Protein AF-A0A950AAD5-F1 (afdb_monomer_lite)

Foldseek 3Di:
DDDDDDDPDPPPPPPPDDQDPPQDDDDQDDDPDDDDHQDPVSVVCCVVPPPVDDDPDPCVVVSHDHQDDDDDQDDDDDDDDPPDPPDDDDDDDDDDDDDDDDDDDPDPVVVPPPDPDDDQDAWDWADDDVQKIKTWEQDDPDDPDQLFPRIWIWMWGDAPNAIETELDDDGPDPPHPVVVVCVVPPHAEYEYFAQVSCHCVQVNCVVRVHAAAYDPDHDSVDDDPGDHHYDDAQDQDPRRKGWHDQLQVSRGTWIQDQVQLEIEGEQCWEQSPPQIAGADHPDDLVSRLVRLVVCVVRSHQWYAYTTHDGIDGPVSSVVNSVDDHDYSPD

Secondary structure (DSSP, 8-state):
--------------SS----TT---------SSSSPPPPHHHHHHHHHT-TT---S-GGGGGG-------PPP--SS-------------------PPPP-------TTTTTTT------PPPPEEEEETTEEEEEEE-TTSPTTSS--SEEEEEEEEETTEEEEES----S-TT-HHHHHHHHS---EEE--SGGG-TTHHHHHHHHT-EEEE-S--BTTB--SSPEEEP-TTPBPGGG-EE---SSTTS---EEETTTTEEE-SSSEEBTTSS-EEBP-SS-HHHHHHHHHHGGGS---EEE-SBBS-EEEHHHHHHHTTSPPB-TT-

Radius of gyration: 24.96 Å; chains: 1; bounding box: 60×65×70 Å

Structure (mmCIF, N/CA/C/O backbone):
data_AF-A0A950AAD5-F1
#
_entry.id   AF-A0A950AAD5-F1
#
loop_
_atom_site.group_PDB
_atom_site.id
_atom_site.type_symbol
_atom_site.label_atom_id
_atom_site.label_alt_id
_atom_site.label_comp_id
_atom_site.label_asym_id
_atom_site.label_entity_id
_atom_site.label_seq_id
_atom_site.pdbx_PDB_ins_code
_atom_site.Cartn_x
_atom_site.Cartn_y
_atom_site.Cartn_z
_atom_site.occupancy
_atom_site.B_iso_or_equiv
_atom_site.auth_seq_id
_atom_site.auth_comp_id
_atom_site.auth_asym_id
_atom_site.auth_atom_id
_atom_site.pdbx_PDB_model_num
ATOM 1 N N . MET A 1 1 ? 8.131 27.748 -53.036 1.00 32.31 1 MET A N 1
ATOM 2 C CA . MET A 1 1 ? 7.075 26.954 -52.373 1.00 32.31 1 MET A CA 1
ATOM 3 C C . MET A 1 1 ? 7.396 26.922 -50.889 1.00 32.31 1 MET A C 1
ATOM 5 O O . MET A 1 1 ? 8.317 26.228 -50.496 1.00 32.31 1 MET A O 1
ATOM 9 N N . GLN A 1 2 ? 6.728 27.762 -50.100 1.00 24.61 2 GLN A N 1
ATOM 10 C CA . GLN A 1 2 ? 6.855 27.820 -48.642 1.00 24.61 2 GLN A CA 1
ATOM 11 C C . GLN A 1 2 ? 5.484 27.468 -48.062 1.00 24.61 2 GLN A C 1
ATOM 13 O O . GLN A 1 2 ? 4.506 28.159 -48.348 1.00 24.61 2 GLN A O 1
ATOM 18 N N . SER A 1 3 ? 5.399 26.383 -47.295 1.00 24.16 3 SER A N 1
ATOM 19 C CA . SER A 1 3 ? 4.205 26.038 -46.526 1.00 24.16 3 SER A CA 1
ATOM 20 C C . SER A 1 3 ? 4.282 26.684 -45.146 1.00 24.16 3 SER A C 1
ATOM 22 O O . SER A 1 3 ? 5.234 26.474 -44.397 1.00 24.16 3 SER A O 1
ATOM 24 N N . LYS A 1 4 ? 3.259 27.482 -44.838 1.00 30.61 4 LYS A N 1
ATOM 25 C CA . LYS A 1 4 ? 2.989 28.096 -43.538 1.00 30.61 4 LYS A CA 1
ATOM 26 C C . LYS A 1 4 ? 2.721 27.031 -42.470 1.00 30.61 4 LYS A C 1
ATOM 28 O O . LYS A 1 4 ? 1.866 26.177 -42.673 1.00 30.61 4 LYS A O 1
ATOM 33 N N . ALA A 1 5 ? 3.331 27.204 -41.302 1.00 23.31 5 ALA A N 1
ATOM 34 C CA . ALA A 1 5 ? 2.735 26.851 -40.019 1.00 23.31 5 ALA A CA 1
ATOM 35 C C . ALA A 1 5 ? 3.021 28.006 -39.048 1.00 23.31 5 ALA A C 1
ATOM 37 O O . ALA A 1 5 ? 4.154 28.239 -38.638 1.00 23.31 5 ALA A O 1
ATOM 38 N N . THR A 1 6 ? 1.991 28.796 -38.766 1.00 24.62 6 THR A N 1
ATOM 39 C CA . THR A 1 6 ? 1.979 29.853 -37.752 1.00 24.62 6 THR A CA 1
ATOM 40 C C . THR A 1 6 ? 1.974 29.214 -36.365 1.00 24.62 6 THR A C 1
ATOM 42 O O . THR A 1 6 ? 0.950 28.690 -35.934 1.00 24.62 6 THR A O 1
ATOM 45 N N . LEU A 1 7 ? 3.110 29.267 -35.669 1.00 28.78 7 LEU A N 1
ATOM 46 C CA . LEU A 1 7 ? 3.171 29.127 -34.214 1.00 28.78 7 LEU A CA 1
ATOM 47 C C . LEU A 1 7 ? 2.595 30.411 -33.610 1.00 28.78 7 LEU A C 1
ATOM 49 O O . LEU A 1 7 ? 3.152 31.490 -33.802 1.00 28.78 7 LEU A O 1
ATOM 53 N N . GLY A 1 8 ? 1.445 30.299 -32.943 1.00 25.14 8 GLY A N 1
ATOM 54 C CA . GLY A 1 8 ? 0.843 31.404 -32.205 1.00 25.14 8 GLY A CA 1
ATOM 55 C C . GLY A 1 8 ? 1.820 31.960 -31.168 1.00 25.14 8 GLY A C 1
ATOM 56 O O . GLY A 1 8 ? 2.469 31.211 -30.442 1.00 25.14 8 GLY A O 1
ATOM 57 N N . GLU A 1 9 ? 1.935 33.283 -31.141 1.00 30.09 9 GLU A N 1
ATOM 58 C CA . GLU A 1 9 ? 2.808 34.063 -30.271 1.00 30.09 9 GLU A CA 1
ATOM 59 C C . GLU A 1 9 ? 2.553 33.762 -28.781 1.00 30.09 9 GLU A C 1
ATOM 61 O O . GLU A 1 9 ? 1.616 34.281 -28.175 1.00 30.09 9 GLU A O 1
ATOM 66 N N . CYS A 1 10 ? 3.428 32.984 -28.139 1.00 27.70 10 CYS A N 1
ATOM 67 C CA . CYS A 1 10 ? 3.571 33.027 -26.682 1.00 27.70 10 CYS A CA 1
ATOM 68 C C . CYS A 1 10 ? 4.432 34.241 -26.309 1.00 27.70 10 CYS A C 1
ATOM 70 O O . CYS A 1 10 ? 5.624 34.125 -26.028 1.00 27.70 10 CYS A O 1
ATOM 72 N N . ALA A 1 11 ? 3.829 35.429 -26.324 1.00 29.95 11 ALA A N 1
ATOM 73 C CA . ALA A 1 11 ? 4.443 36.621 -25.758 1.00 29.95 11 ALA A CA 1
ATOM 74 C C . ALA A 1 11 ? 4.444 36.511 -24.222 1.00 29.95 11 ALA A C 1
ATOM 76 O O . ALA A 1 11 ? 3.445 36.798 -23.562 1.00 29.95 11 ALA A O 1
ATOM 77 N N . TYR A 1 12 ? 5.574 36.099 -23.644 1.00 32.09 12 TYR A N 1
ATOM 78 C CA . TYR A 1 12 ? 5.833 36.212 -22.209 1.00 32.09 12 TYR A CA 1
ATOM 79 C C . TYR A 1 12 ? 5.820 37.694 -21.812 1.00 32.09 12 TYR A C 1
ATOM 81 O O . TYR A 1 12 ? 6.785 38.425 -22.033 1.00 32.09 12 TYR A O 1
ATOM 89 N N . ARG A 1 13 ? 4.721 38.170 -21.220 1.00 30.25 13 ARG A N 1
ATOM 90 C CA . ARG A 1 13 ? 4.712 39.460 -20.523 1.00 30.25 13 ARG A CA 1
ATOM 91 C C . ARG A 1 13 ? 5.172 39.242 -19.088 1.00 30.25 13 ARG A C 1
ATOM 93 O O . ARG A 1 13 ? 4.360 39.012 -18.199 1.00 30.25 13 ARG A O 1
ATOM 100 N N . ALA A 1 14 ? 6.479 39.363 -18.868 1.00 34.69 14 ALA A N 1
ATOM 101 C CA . ALA A 1 14 ? 7.018 39.662 -17.549 1.00 34.69 14 ALA A CA 1
ATOM 102 C C . ALA A 1 14 ? 6.541 41.071 -17.162 1.00 34.69 14 ALA A C 1
ATOM 104 O O . ALA A 1 14 ? 7.094 42.080 -17.605 1.00 34.69 14 ALA A O 1
ATOM 105 N N . ALA A 1 15 ? 5.453 41.162 -16.403 1.00 31.30 15 ALA A N 1
ATOM 106 C CA . ALA A 1 15 ? 5.008 42.437 -15.866 1.00 31.30 15 ALA A CA 1
ATOM 107 C C . ALA A 1 15 ? 6.006 42.886 -14.785 1.00 31.30 15 ALA A C 1
ATOM 109 O O . ALA A 1 15 ? 5.947 42.429 -13.651 1.00 31.30 15 ALA A O 1
ATOM 110 N N . GLY A 1 16 ? 6.946 43.759 -15.162 1.00 31.58 16 GLY A N 1
ATOM 111 C CA . GLY A 1 16 ? 7.768 44.541 -14.228 1.00 31.58 16 GLY A CA 1
ATOM 112 C C . GLY A 1 16 ? 9.280 44.299 -14.248 1.00 31.58 16 GLY A C 1
ATOM 113 O O . GLY A 1 16 ? 10.012 45.145 -13.744 1.00 31.58 16 GLY A O 1
ATOM 114 N N . LEU A 1 17 ? 9.784 43.231 -14.871 1.00 33.59 17 LEU A N 1
ATOM 115 C CA . LEU A 1 17 ? 11.230 42.972 -14.958 1.00 33.59 17 LEU A CA 1
ATOM 116 C C . LEU A 1 17 ? 11.776 43.380 -16.333 1.00 33.59 17 LEU A C 1
ATOM 118 O O . LEU A 1 17 ? 11.372 42.849 -17.368 1.00 33.59 17 LEU A O 1
ATOM 122 N N . ARG A 1 18 ? 12.699 44.350 -16.356 1.00 34.94 18 ARG A N 1
ATOM 123 C CA . ARG A 1 18 ? 13.411 44.760 -17.576 1.00 34.94 18 ARG A CA 1
ATOM 124 C C . ARG A 1 18 ? 14.560 43.790 -17.846 1.00 34.94 18 ARG A C 1
ATOM 126 O O . ARG A 1 18 ? 15.633 43.931 -17.272 1.00 34.94 18 ARG A O 1
ATOM 133 N N . VAL A 1 19 ? 14.340 42.839 -18.749 1.00 40.94 19 VAL A N 1
ATOM 134 C CA . VAL A 1 19 ? 15.405 41.982 -19.289 1.00 40.94 19 VAL A CA 1
ATOM 135 C C . VAL A 1 19 ? 16.174 42.760 -20.363 1.00 40.94 19 VAL A C 1
ATOM 137 O O . VAL A 1 19 ? 15.574 43.431 -21.207 1.00 40.94 19 VAL A O 1
ATOM 140 N N . SER A 1 20 ? 17.508 42.720 -20.313 1.00 38.62 20 SER A N 1
ATOM 141 C CA . SER A 1 20 ? 18.369 43.373 -21.309 1.00 38.62 20 SER A CA 1
ATOM 142 C C . SER A 1 20 ? 18.114 42.814 -22.712 1.00 38.62 20 SER A C 1
ATOM 144 O O . SER A 1 20 ? 17.939 41.610 -22.881 1.00 38.62 20 SER A O 1
ATOM 146 N N . LYS A 1 21 ? 18.161 43.672 -23.741 1.00 38.22 21 LYS A N 1
ATOM 147 C CA . LYS A 1 21 ? 17.989 43.262 -25.150 1.00 38.22 21 LYS A CA 1
ATOM 148 C C . LYS A 1 21 ? 19.070 42.290 -25.642 1.00 38.22 21 LYS A C 1
ATOM 150 O O . LYS A 1 21 ? 18.849 41.612 -26.636 1.00 38.22 21 LYS A O 1
ATOM 155 N N . ASN A 1 22 ? 20.205 42.232 -24.944 1.00 37.34 22 ASN A N 1
ATOM 156 C CA . ASN A 1 22 ? 21.330 41.353 -25.265 1.00 37.34 22 ASN A CA 1
ATOM 157 C C . ASN A 1 22 ? 21.393 40.120 -24.346 1.00 37.34 22 ASN A C 1
ATOM 159 O O . ASN A 1 22 ? 22.393 39.409 -24.356 1.00 37.34 22 ASN A O 1
ATOM 163 N N . ALA A 1 23 ? 20.377 39.891 -23.507 1.00 38.38 23 ALA A N 1
ATOM 164 C CA . ALA A 1 23 ? 20.354 38.738 -22.619 1.00 38.38 23 ALA A CA 1
ATOM 165 C C . ALA A 1 23 ? 20.201 37.442 -23.428 1.00 38.38 23 ALA A C 1
ATOM 167 O O . ALA A 1 23 ? 19.290 37.311 -24.247 1.00 38.38 23 ALA A O 1
ATOM 168 N N . ALA A 1 24 ? 21.070 36.469 -23.162 1.00 35.78 24 ALA A N 1
ATOM 169 C CA . ALA A 1 24 ? 20.877 35.106 -23.625 1.00 35.78 24 ALA A CA 1
ATOM 170 C C . ALA A 1 24 ? 19.919 34.397 -22.657 1.00 35.78 24 ALA A C 1
ATOM 172 O O . ALA A 1 24 ? 20.286 34.081 -21.529 1.00 35.78 24 ALA A O 1
ATOM 173 N N . VAL A 1 25 ? 18.678 34.168 -23.085 1.00 38.25 25 VAL A N 1
ATOM 174 C CA . VAL A 1 25 ? 17.692 33.405 -22.310 1.00 38.25 25 VAL A CA 1
ATOM 175 C C . VAL A 1 25 ? 17.828 31.934 -22.689 1.00 38.25 25 VAL A C 1
ATOM 177 O O . VAL A 1 25 ? 17.529 31.560 -23.823 1.00 38.25 25 VAL A O 1
ATOM 180 N N . LYS A 1 26 ? 18.283 31.097 -21.754 1.00 34.34 26 LYS A N 1
ATOM 181 C CA . LYS A 1 26 ? 18.269 29.638 -21.909 1.00 34.34 26 LYS A CA 1
ATOM 182 C C . LYS A 1 26 ? 17.037 29.093 -21.196 1.00 34.34 26 LYS A C 1
ATOM 184 O O . LYS A 1 26 ? 16.841 29.348 -20.014 1.00 34.34 26 LYS A O 1
ATOM 189 N N . ILE A 1 27 ? 16.185 28.395 -21.939 1.00 35.16 27 ILE A N 1
ATOM 190 C CA . ILE A 1 27 ? 14.945 27.811 -21.426 1.00 35.16 27 ILE A CA 1
ATOM 191 C C . ILE A 1 27 ? 15.189 26.315 -21.263 1.00 35.16 27 ILE A C 1
ATOM 193 O O . ILE A 1 27 ? 15.423 25.628 -22.255 1.00 35.16 27 ILE A O 1
ATOM 197 N N . ALA A 1 28 ? 15.114 25.814 -20.033 1.00 33.47 28 ALA A N 1
ATOM 198 C CA . ALA A 1 28 ? 14.926 24.391 -19.794 1.00 33.47 28 ALA A CA 1
ATOM 199 C C . ALA A 1 28 ? 13.423 24.110 -19.917 1.00 33.47 28 ALA A C 1
ATOM 201 O O . ALA A 1 28 ? 12.608 24.674 -19.187 1.00 33.47 28 ALA A O 1
ATOM 202 N N . GLN A 1 29 ? 13.042 23.313 -20.911 1.00 35.94 29 GLN A N 1
ATOM 203 C CA . GLN A 1 29 ? 11.655 22.939 -21.148 1.00 35.94 29 GLN A CA 1
ATOM 204 C C . GLN A 1 29 ? 11.559 21.421 -21.087 1.00 35.94 29 GLN A C 1
ATOM 206 O O . GLN A 1 29 ? 12.165 20.739 -21.907 1.00 35.94 29 GLN A O 1
ATOM 211 N N . THR A 1 30 ? 10.766 20.896 -20.159 1.00 33.44 30 THR A N 1
ATOM 212 C CA . THR A 1 30 ? 10.409 19.479 -20.167 1.00 33.44 30 THR A CA 1
ATOM 213 C C . THR A 1 30 ? 9.363 19.261 -21.260 1.00 33.44 30 THR A C 1
ATOM 215 O O . THR A 1 30 ? 8.237 19.768 -21.217 1.00 33.44 30 THR A O 1
ATOM 218 N N . PHE A 1 31 ? 9.761 18.566 -22.321 1.00 31.64 31 PHE A N 1
ATOM 219 C CA . PHE A 1 31 ? 8.838 17.990 -23.290 1.00 31.64 31 PHE A CA 1
ATOM 220 C C . PHE A 1 31 ? 8.703 16.517 -22.918 1.00 31.64 31 PHE A C 1
ATOM 222 O O . PHE A 1 31 ? 9.682 15.780 -22.985 1.00 31.64 31 PHE A O 1
ATOM 229 N N . ARG A 1 32 ? 7.494 16.053 -22.573 1.00 35.38 32 ARG A N 1
ATOM 230 C CA . ARG A 1 32 ? 7.225 14.608 -22.547 1.00 35.38 32 ARG A CA 1
ATOM 231 C C . ARG A 1 32 ? 7.215 14.080 -23.982 1.00 35.38 32 ARG A C 1
ATOM 233 O O . ARG A 1 32 ? 6.167 13.908 -24.594 1.00 35.38 32 ARG A O 1
ATOM 240 N N . SER A 1 33 ? 8.408 13.842 -24.506 1.00 31.78 33 SER A N 1
ATOM 241 C CA . SER A 1 33 ? 8.679 12.923 -25.603 1.00 31.78 33 SER A CA 1
ATOM 242 C C . SER A 1 33 ? 10.076 12.329 -25.402 1.00 31.78 33 SER A C 1
ATOM 244 O O . SER A 1 33 ? 11.021 12.696 -26.088 1.00 31.78 33 SER A O 1
ATOM 246 N N . GLY A 1 34 ? 10.196 11.422 -24.430 1.00 31.89 34 GLY A N 1
ATOM 247 C CA . GLY A 1 34 ? 11.182 10.337 -24.475 1.00 31.89 34 GLY A CA 1
ATOM 248 C C . GLY A 1 34 ? 12.672 10.670 -24.334 1.00 31.89 34 GLY A C 1
ATOM 249 O O . GLY A 1 34 ? 13.478 9.860 -24.778 1.00 31.89 34 GLY A O 1
ATOM 250 N N . THR A 1 35 ? 13.074 11.780 -23.714 1.00 29.30 35 THR A N 1
ATOM 251 C CA . THR A 1 35 ? 14.487 12.004 -23.340 1.00 29.30 35 THR A CA 1
ATOM 252 C C . THR A 1 35 ? 14.607 12.522 -21.912 1.00 29.30 35 THR A C 1
ATOM 254 O O . THR A 1 35 ? 13.773 13.319 -21.498 1.00 29.30 35 THR A O 1
ATOM 257 N N . ASN A 1 36 ? 15.632 12.042 -21.194 1.00 34.25 36 ASN A N 1
ATOM 258 C CA . ASN A 1 36 ? 15.876 12.258 -19.764 1.00 34.25 36 ASN A CA 1
ATOM 259 C C . ASN A 1 36 ? 15.717 13.726 -19.3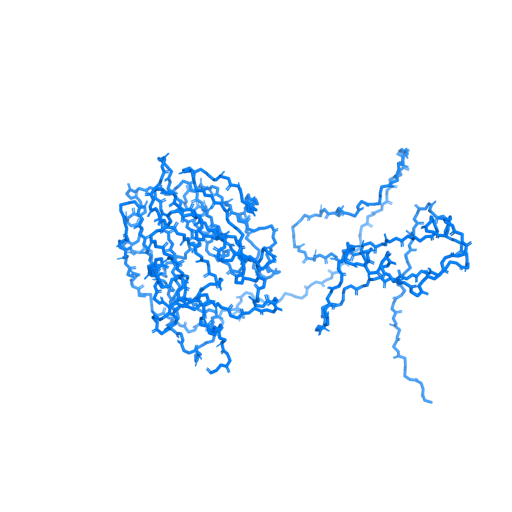45 1.00 34.25 36 ASN A C 1
ATOM 261 O O . ASN A 1 36 ? 16.445 14.597 -19.825 1.00 34.25 36 ASN A O 1
ATOM 265 N N . ASP A 1 37 ? 14.772 13.963 -18.437 1.00 42.72 37 ASP A N 1
ATOM 266 C CA . ASP A 1 37 ? 14.540 15.258 -17.806 1.00 42.72 37 ASP A CA 1
ATOM 267 C C . ASP A 1 37 ? 15.687 15.564 -16.821 1.00 42.72 37 ASP A C 1
ATOM 269 O O . ASP A 1 37 ? 16.079 14.704 -16.036 1.00 42.72 37 ASP A O 1
ATOM 273 N N . ILE A 1 38 ? 16.223 16.786 -16.877 1.00 44.09 38 ILE A N 1
ATOM 274 C CA . ILE A 1 38 ? 17.160 17.357 -15.897 1.00 44.09 38 ILE A CA 1
ATOM 275 C C . ILE A 1 38 ? 16.315 18.281 -15.016 1.00 44.09 38 ILE A C 1
ATOM 277 O O . ILE A 1 38 ? 15.679 19.197 -15.550 1.00 44.09 38 ILE A O 1
ATOM 281 N N . ASP A 1 39 ? 16.256 18.042 -13.706 1.00 49.38 39 ASP A N 1
ATOM 282 C CA . ASP A 1 39 ? 15.551 18.951 -12.799 1.00 49.38 39 ASP A CA 1
ATOM 283 C C . ASP A 1 39 ? 16.377 20.224 -12.507 1.00 49.38 39 ASP A C 1
ATOM 285 O O . ASP A 1 39 ? 17.516 20.380 -12.951 1.00 49.38 39 ASP A O 1
ATOM 289 N N . ALA A 1 40 ? 15.789 21.203 -11.815 1.00 44.19 40 ALA A N 1
ATOM 290 C CA . ALA A 1 40 ? 16.460 22.479 -11.565 1.00 44.19 40 ALA A CA 1
ATOM 291 C C . ALA A 1 40 ? 17.729 22.341 -10.700 1.00 44.19 40 ALA A C 1
ATOM 293 O O . ALA A 1 40 ? 18.633 23.171 -10.822 1.00 44.19 40 ALA A O 1
ATOM 294 N N . LEU A 1 41 ? 17.802 21.316 -9.845 1.00 48.34 41 LEU A N 1
ATOM 295 C CA . LEU A 1 41 ? 18.964 21.025 -9.009 1.00 48.34 41 LEU A CA 1
ATOM 296 C C . LEU A 1 41 ? 20.039 20.305 -9.822 1.00 48.34 41 LEU A C 1
ATOM 298 O O . LEU A 1 41 ? 21.192 20.718 -9.767 1.00 48.34 41 LEU A O 1
ATOM 302 N N . ASP A 1 42 ? 19.657 19.336 -10.652 1.00 50.69 42 ASP A N 1
ATOM 303 C CA . ASP A 1 42 ? 20.551 18.642 -11.579 1.00 50.69 42 ASP A CA 1
ATOM 304 C C . ASP A 1 42 ? 21.158 19.621 -12.596 1.00 50.69 42 ASP A C 1
ATOM 306 O O . ASP A 1 42 ? 22.347 19.557 -12.903 1.00 50.69 42 ASP A O 1
ATOM 310 N N . TYR A 1 43 ? 20.376 20.590 -13.085 1.00 50.81 43 TYR A N 1
ATOM 311 C CA . TYR A 1 43 ? 20.879 21.658 -13.950 1.00 50.81 43 TYR A CA 1
ATOM 312 C C . TYR A 1 43 ? 21.883 22.548 -13.212 1.00 50.81 43 TYR A C 1
ATOM 314 O O . TYR A 1 43 ? 22.902 22.927 -13.788 1.00 50.81 43 TYR A O 1
ATOM 322 N N . LEU A 1 44 ? 21.608 22.887 -11.948 1.00 50.22 44 LEU A N 1
ATOM 323 C CA . LEU A 1 44 ? 22.505 23.701 -11.132 1.00 50.22 44 LEU A CA 1
ATOM 324 C C . LEU A 1 44 ? 23.810 22.952 -10.832 1.00 50.22 44 LEU A C 1
ATOM 326 O O . LEU A 1 44 ? 24.878 23.543 -10.955 1.00 50.22 44 LEU A O 1
ATOM 330 N N . GLU A 1 45 ? 23.744 21.661 -10.503 1.00 52.97 45 GLU A N 1
ATOM 331 C CA . GLU A 1 45 ? 24.927 20.822 -10.300 1.00 52.97 45 GLU A CA 1
ATOM 332 C C . GLU A 1 45 ? 25.730 20.667 -11.593 1.00 52.97 45 GLU A C 1
ATOM 334 O O . GLU A 1 45 ? 26.934 20.911 -11.590 1.00 52.97 45 GLU A O 1
ATOM 339 N N . MET A 1 46 ? 25.085 20.358 -12.720 1.00 55.22 46 MET A N 1
ATOM 340 C CA . MET A 1 46 ? 25.755 20.279 -14.023 1.00 55.22 46 MET A CA 1
ATOM 341 C C . MET A 1 46 ? 26.406 21.605 -14.428 1.00 55.22 46 MET A C 1
ATOM 343 O O . MET A 1 46 ? 27.475 21.605 -15.030 1.00 55.22 46 MET A O 1
ATOM 347 N N . TYR A 1 47 ? 25.770 22.732 -14.105 1.00 51.97 47 TYR A N 1
ATOM 348 C CA . TYR A 1 47 ? 26.296 24.065 -14.382 1.00 51.97 47 TYR A CA 1
ATOM 349 C C . TYR A 1 47 ? 27.492 24.409 -13.481 1.00 51.97 47 TYR A C 1
ATOM 351 O O . TYR A 1 47 ? 28.497 24.915 -13.967 1.00 51.97 47 TYR A O 1
ATOM 359 N N . LEU A 1 48 ? 27.414 24.111 -12.180 1.00 54.47 48 LEU A N 1
ATOM 360 C CA . LEU A 1 48 ? 28.481 24.394 -11.211 1.00 54.47 48 LEU A CA 1
ATOM 361 C C . LEU A 1 48 ? 29.690 23.452 -11.345 1.00 54.47 48 LEU A C 1
ATOM 363 O O . LEU A 1 48 ? 30.791 23.830 -10.947 1.00 54.47 48 LEU A O 1
ATOM 367 N N . HIS A 1 49 ? 29.495 22.248 -11.889 1.00 53.19 49 HIS A N 1
ATOM 368 C CA . HIS A 1 49 ? 30.535 21.226 -12.052 1.00 53.19 49 HIS A CA 1
ATOM 369 C C . HIS A 1 49 ? 31.109 21.117 -13.477 1.00 53.19 49 HIS A C 1
ATOM 371 O O . HIS A 1 49 ? 31.922 20.229 -13.739 1.00 53.19 49 HIS A O 1
ATOM 377 N N . ASP A 1 50 ? 30.741 22.009 -14.401 1.00 58.09 50 ASP A N 1
ATOM 378 C CA . ASP A 1 50 ? 31.363 22.076 -15.728 1.00 58.09 50 ASP A CA 1
ATOM 379 C C . ASP A 1 50 ? 32.731 22.777 -15.653 1.00 58.09 50 ASP A C 1
ATOM 381 O O . ASP A 1 50 ? 32.840 24.001 -15.710 1.00 58.09 50 ASP A O 1
ATOM 385 N N . GLU A 1 51 ? 33.805 21.990 -15.551 1.00 53.62 51 GLU A N 1
ATOM 386 C CA . GLU A 1 51 ? 35.186 22.493 -15.457 1.00 53.62 51 GLU A CA 1
ATOM 387 C C . GLU A 1 51 ? 35.669 23.245 -16.716 1.00 53.62 51 GLU A C 1
ATOM 389 O O . GLU A 1 51 ? 36.687 23.941 -16.674 1.00 53.62 51 GLU A O 1
ATOM 394 N N . ASN A 1 52 ? 34.948 23.141 -17.842 1.00 52.25 52 ASN A N 1
ATOM 395 C CA . ASN A 1 52 ? 35.255 23.891 -19.064 1.00 52.25 52 ASN A CA 1
ATOM 396 C C . ASN A 1 52 ? 34.566 25.264 -19.105 1.00 52.25 52 ASN A C 1
ATOM 398 O O . ASN A 1 52 ? 34.861 26.078 -19.987 1.00 52.25 52 ASN A O 1
ATOM 402 N N . GLN A 1 53 ? 33.660 25.539 -18.164 1.00 55.66 53 GLN A N 1
ATOM 403 C CA . GLN A 1 53 ? 32.965 26.812 -18.043 1.00 55.66 53 GLN A CA 1
ATOM 404 C C . GLN A 1 53 ? 33.858 27.825 -17.317 1.00 55.66 53 GLN A C 1
ATOM 406 O O . GLN A 1 53 ? 33.884 27.943 -16.095 1.00 55.66 53 GLN A O 1
ATOM 411 N N . GLN A 1 54 ? 34.651 28.562 -18.093 1.00 50.38 54 GLN A N 1
ATOM 412 C CA . GLN A 1 54 ? 35.501 29.623 -17.561 1.00 50.38 54 GLN A CA 1
ATOM 413 C C . GLN A 1 54 ? 34.704 30.923 -17.438 1.00 50.38 54 GLN A C 1
ATOM 415 O O . GLN A 1 54 ? 34.466 31.614 -18.427 1.00 50.38 54 GLN A O 1
ATOM 420 N N . HIS A 1 55 ? 34.297 31.259 -16.215 1.00 52.22 55 HIS A N 1
ATOM 421 C CA . HIS A 1 55 ? 33.735 32.571 -15.899 1.00 52.22 55 HIS A CA 1
ATOM 422 C C . HIS A 1 55 ? 34.864 33.590 -15.745 1.00 52.22 55 HIS A C 1
ATOM 424 O O . HIS A 1 55 ? 35.789 33.390 -14.956 1.00 52.22 55 HIS A O 1
ATOM 430 N N . HIS A 1 56 ? 34.801 34.691 -16.495 1.00 48.34 56 HIS A N 1
ATOM 431 C CA . HIS A 1 56 ? 35.804 35.754 -16.396 1.00 48.34 56 HIS A CA 1
ATOM 432 C C . HIS A 1 56 ? 35.563 36.680 -15.188 1.00 48.34 56 HIS A C 1
ATOM 434 O O . HIS A 1 56 ? 36.493 37.364 -14.760 1.00 48.34 56 HIS A O 1
ATOM 440 N N . ASP A 1 57 ? 34.351 36.675 -14.618 1.00 45.44 57 ASP A N 1
ATOM 441 C CA . ASP A 1 57 ? 33.950 37.445 -13.435 1.00 45.44 57 ASP A CA 1
ATOM 442 C C . ASP A 1 57 ? 32.894 36.674 -12.611 1.00 45.44 57 ASP A C 1
ATOM 444 O O . ASP A 1 57 ? 31.945 36.105 -13.150 1.00 45.44 57 ASP A O 1
ATOM 448 N N . LEU A 1 58 ? 33.035 36.689 -11.281 1.00 40.72 58 LEU A N 1
ATOM 449 C CA . LEU A 1 58 ? 32.119 36.061 -10.320 1.00 40.72 58 LEU A CA 1
ATOM 450 C C . LEU A 1 58 ? 30.706 36.667 -10.352 1.00 40.72 58 LEU A C 1
ATOM 452 O O . LEU A 1 58 ? 29.747 36.027 -9.918 1.00 40.72 58 LEU A O 1
ATOM 456 N N . HIS A 1 59 ? 30.548 37.887 -10.867 1.00 42.12 59 HIS A N 1
ATOM 457 C CA . HIS A 1 59 ? 29.244 38.539 -10.988 1.00 42.12 59 HIS A CA 1
ATOM 458 C C . HIS A 1 59 ? 28.415 38.075 -12.198 1.00 42.12 59 HIS A C 1
ATOM 460 O O . HIS A 1 59 ? 27.228 38.404 -12.265 1.00 42.12 59 HIS A O 1
ATOM 466 N N . GLU A 1 60 ? 28.976 37.278 -13.116 1.00 44.97 60 GLU A N 1
ATOM 467 C CA . GLU A 1 60 ? 28.250 36.744 -14.282 1.00 44.97 60 GLU A CA 1
ATOM 468 C C . GLU A 1 60 ? 27.108 35.794 -13.889 1.00 44.97 60 GLU A C 1
ATOM 470 O O . GLU A 1 60 ? 26.066 35.783 -14.545 1.00 44.97 60 GLU A O 1
ATOM 475 N N . LEU A 1 61 ? 27.237 35.075 -12.767 1.00 42.56 61 LEU A N 1
ATOM 476 C CA . LEU A 1 61 ? 26.172 34.221 -12.223 1.00 42.56 61 LEU A CA 1
ATOM 477 C C . LEU A 1 61 ? 24.917 35.016 -11.831 1.00 42.56 61 LEU A C 1
ATOM 479 O O . LEU A 1 61 ? 23.802 34.527 -11.990 1.00 42.56 61 LEU A O 1
ATOM 483 N N . ASN A 1 62 ? 25.076 36.269 -11.394 1.00 38.53 62 ASN A N 1
ATOM 484 C CA . ASN A 1 62 ? 23.952 37.132 -11.012 1.00 38.53 62 ASN A CA 1
ATOM 485 C C . ASN A 1 62 ? 23.126 37.613 -12.220 1.00 38.53 62 ASN A C 1
ATOM 487 O O . ASN A 1 62 ? 22.074 38.228 -12.041 1.00 38.53 62 ASN A O 1
ATOM 491 N N . ALA A 1 63 ? 23.600 37.365 -13.446 1.00 39.31 63 ALA A N 1
ATOM 492 C CA . ALA A 1 63 ? 22.889 37.672 -14.684 1.00 39.31 63 ALA A CA 1
ATOM 493 C C . ALA A 1 63 ? 22.132 36.460 -15.263 1.00 39.31 63 ALA A C 1
ATOM 495 O O . ALA A 1 63 ? 21.413 36.613 -16.256 1.00 39.31 63 ALA A O 1
ATOM 496 N N 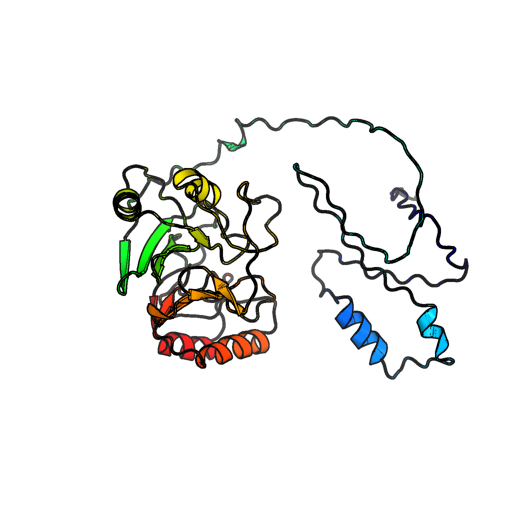. VAL A 1 64 ? 22.270 35.275 -14.654 1.00 39.69 64 VAL A N 1
ATOM 497 C CA . VAL A 1 64 ? 21.623 34.034 -15.090 1.00 39.69 64 VAL A CA 1
ATOM 498 C C . VAL A 1 64 ? 20.357 33.804 -14.267 1.00 39.69 64 VAL A C 1
ATOM 500 O O . VAL A 1 64 ? 20.404 33.573 -13.064 1.00 39.69 64 VAL A O 1
ATOM 503 N N . TYR A 1 65 ? 19.202 33.859 -14.930 1.00 39.03 65 TYR A N 1
ATOM 504 C CA . TYR A 1 65 ? 17.904 33.569 -14.322 1.00 39.03 65 TYR A CA 1
ATOM 505 C C . TYR A 1 65 ? 17.488 32.144 -14.688 1.00 39.03 65 TYR A C 1
ATOM 507 O O . TYR A 1 65 ? 17.286 31.848 -15.867 1.00 39.03 65 TYR A O 1
ATOM 515 N N . VAL A 1 66 ? 17.339 31.270 -13.693 1.00 38.12 66 VAL A N 1
ATOM 516 C CA . VAL A 1 66 ? 16.780 29.926 -13.889 1.00 38.12 66 VAL A CA 1
ATOM 517 C C . VAL A 1 66 ? 15.264 30.026 -13.751 1.00 38.12 66 VAL A C 1
ATOM 519 O O . VAL A 1 66 ? 14.749 30.391 -12.696 1.00 38.12 66 VAL A O 1
ATOM 522 N N . VAL A 1 67 ? 14.546 29.763 -14.842 1.00 38.28 67 VAL A N 1
ATOM 523 C CA . VAL A 1 67 ? 13.079 29.782 -14.873 1.00 38.28 67 VAL A CA 1
ATOM 524 C C . VAL A 1 67 ? 12.583 28.344 -14.896 1.00 38.28 67 VAL A C 1
ATOM 526 O O . VAL A 1 67 ? 12.708 27.663 -15.911 1.00 38.28 67 VAL A O 1
ATOM 529 N N . GLU A 1 68 ? 11.994 27.898 -13.792 1.00 37.88 68 GLU A N 1
ATOM 530 C CA . GLU A 1 68 ? 11.257 26.640 -13.733 1.00 37.88 68 GLU A CA 1
ATOM 531 C C . GLU A 1 68 ? 9.842 26.871 -14.281 1.00 37.88 68 GLU A C 1
ATOM 533 O O . GLU A 1 68 ? 9.072 27.685 -13.769 1.00 37.88 68 GLU A O 1
ATOM 538 N N . ASN A 1 69 ? 9.508 26.204 -15.383 1.00 38.12 69 ASN A N 1
ATOM 539 C CA . ASN A 1 69 ? 8.242 26.394 -16.080 1.00 38.12 69 ASN A CA 1
ATOM 540 C C . ASN A 1 69 ? 7.365 25.151 -15.896 1.00 38.12 69 ASN A C 1
ATOM 542 O O . ASN A 1 69 ? 7.368 24.256 -16.740 1.00 38.12 69 ASN A O 1
ATOM 546 N N . PHE A 1 70 ? 6.586 25.092 -14.815 1.00 34.88 70 PHE A N 1
ATOM 547 C CA . PHE A 1 70 ? 5.503 24.112 -14.714 1.00 34.88 70 PHE A CA 1
ATOM 548 C C . PHE A 1 70 ? 4.424 24.469 -15.739 1.00 34.88 70 PHE A C 1
ATOM 550 O O . PHE A 1 70 ? 3.756 25.498 -15.618 1.00 34.88 70 PHE A O 1
ATOM 557 N N . ARG A 1 71 ? 4.217 23.635 -16.765 1.00 34.50 71 ARG A N 1
ATOM 558 C CA . ARG A 1 71 ? 3.001 23.769 -17.578 1.00 34.50 71 ARG A CA 1
ATOM 559 C C . ARG A 1 71 ? 1.786 23.217 -16.815 1.00 34.50 71 ARG A C 1
ATOM 561 O O . ARG A 1 71 ? 1.904 22.199 -16.138 1.00 34.50 71 ARG A O 1
ATOM 568 N N . PRO A 1 72 ? 0.619 23.873 -16.936 1.00 30.25 72 PRO A N 1
ATOM 569 C CA . PRO A 1 72 ? -0.571 23.575 -16.148 1.00 30.25 72 PRO A CA 1
ATOM 570 C C . PRO A 1 72 ? -1.231 22.256 -16.560 1.00 30.25 72 PRO A C 1
ATOM 572 O O . PRO A 1 72 ? -1.349 21.947 -17.748 1.00 30.25 72 PRO A O 1
ATOM 575 N N . ALA A 1 73 ? -1.760 21.534 -15.573 1.00 27.89 73 ALA A N 1
ATOM 576 C CA . ALA A 1 73 ? -2.793 20.535 -15.798 1.00 27.89 73 ALA A CA 1
ATOM 577 C C . ALA A 1 73 ? -4.142 21.249 -15.990 1.00 27.89 73 ALA A C 1
ATOM 579 O O . ALA A 1 73 ? -4.550 22.065 -15.165 1.00 27.89 73 ALA A O 1
ATOM 580 N N . VAL A 1 74 ? -4.843 20.955 -17.086 1.00 27.50 74 VAL A N 1
ATOM 581 C CA . VAL A 1 74 ? -6.241 21.367 -17.265 1.00 27.50 74 VAL A CA 1
ATOM 582 C C . VAL A 1 74 ? -7.125 20.310 -16.611 1.00 27.50 74 VAL A C 1
ATOM 584 O O . VAL A 1 74 ? -7.248 19.206 -17.147 1.00 27.50 74 VAL A O 1
ATOM 587 N N . THR A 1 75 ? -7.758 20.655 -15.489 1.00 36.19 75 THR A N 1
ATOM 588 C CA . THR A 1 75 ? -8.814 19.855 -14.851 1.00 36.19 75 THR A CA 1
ATOM 589 C C . THR A 1 75 ? -10.049 20.721 -14.581 1.00 36.19 75 THR A C 1
ATOM 591 O O . THR A 1 75 ? -9.989 21.950 -14.556 1.00 36.19 75 THR A O 1
ATOM 594 N N . ASN A 1 76 ? -11.209 20.075 -14.439 1.00 26.83 76 ASN A N 1
ATOM 595 C CA . ASN A 1 76 ? -12.522 20.730 -14.426 1.00 26.83 76 ASN A CA 1
ATOM 596 C C . ASN A 1 76 ? -12.925 21.318 -13.054 1.00 26.83 76 A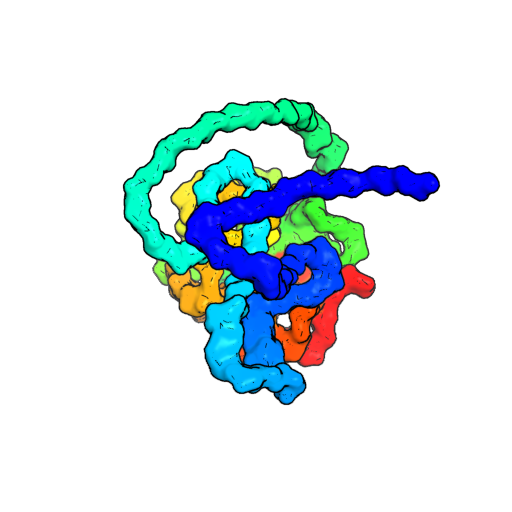SN A C 1
ATOM 598 O O . ASN A 1 76 ? -14.078 21.709 -12.875 1.00 26.83 76 ASN A O 1
ATOM 602 N N . LYS A 1 77 ? -12.017 21.357 -12.068 1.00 28.19 77 LYS A N 1
ATOM 603 C CA . LYS A 1 77 ? -12.297 21.858 -10.714 1.00 28.19 77 LYS A CA 1
ATOM 604 C C . LYS A 1 77 ? -11.085 22.619 -10.153 1.00 28.19 77 LYS A C 1
ATOM 606 O O . LYS A 1 77 ? -10.042 22.032 -9.918 1.00 28.19 77 LYS A O 1
ATOM 611 N N . ASN A 1 78 ? -11.299 23.912 -9.899 1.00 26.89 78 ASN A N 1
ATOM 612 C CA . ASN A 1 78 ? -10.495 24.856 -9.108 1.00 26.89 78 ASN A CA 1
ATOM 613 C C . ASN A 1 78 ? -9.065 25.197 -9.572 1.00 26.89 78 ASN A C 1
ATOM 615 O O . ASN A 1 78 ? -8.198 24.363 -9.786 1.00 26.89 78 ASN A O 1
ATOM 619 N N . TRP A 1 79 ? -8.823 26.505 -9.675 1.00 27.12 79 TRP A N 1
ATOM 620 C CA . TRP A 1 79 ? -7.546 27.097 -10.049 1.00 27.12 79 TRP A CA 1
ATOM 621 C C . TRP A 1 79 ? -6.672 27.280 -8.804 1.00 27.12 79 TRP A C 1
ATOM 623 O O . TRP A 1 79 ? -7.067 27.985 -7.875 1.00 27.12 79 TRP A O 1
ATOM 633 N N . ARG A 1 80 ? -5.447 26.753 -8.835 1.00 27.19 80 ARG A N 1
ATOM 634 C CA . ARG A 1 80 ? -4.306 27.334 -8.118 1.00 27.19 80 ARG A CA 1
ATOM 635 C C . ARG A 1 80 ? -3.091 27.302 -9.038 1.00 27.19 80 ARG A C 1
ATOM 637 O O . ARG A 1 80 ? -2.676 26.244 -9.493 1.00 27.19 80 ARG A O 1
ATOM 644 N N . ILE A 1 81 ? -2.567 28.483 -9.339 1.00 29.67 81 ILE A N 1
ATOM 645 C CA . ILE A 1 81 ? -1.250 28.659 -9.942 1.00 29.67 81 ILE A CA 1
ATOM 646 C C . ILE A 1 81 ? -0.326 28.958 -8.768 1.00 29.67 81 ILE A C 1
ATOM 648 O O . ILE A 1 81 ? -0.362 30.074 -8.260 1.00 29.67 81 ILE A O 1
ATOM 652 N N . ASP A 1 82 ? 0.488 27.996 -8.345 1.00 26.92 82 ASP A N 1
ATOM 653 C CA . ASP A 1 82 ? 1.663 28.292 -7.520 1.00 26.92 82 ASP A CA 1
ATOM 654 C C . ASP A 1 82 ? 2.876 28.387 -8.452 1.00 26.92 82 ASP A C 1
ATOM 656 O O . ASP A 1 82 ? 3.761 27.542 -8.481 1.00 26.92 82 ASP A O 1
ATOM 660 N N . GLY A 1 83 ? 2.871 29.429 -9.282 1.00 32.84 83 GLY A N 1
ATOM 661 C CA . GLY A 1 83 ? 4.076 29.952 -9.911 1.00 32.84 83 GLY A CA 1
ATOM 662 C C . GLY A 1 83 ? 4.578 31.095 -9.044 1.00 32.84 83 GLY A C 1
ATOM 663 O O . GLY A 1 83 ? 4.208 32.246 -9.270 1.00 32.84 83 GLY A O 1
ATOM 664 N N . ALA A 1 84 ? 5.361 30.791 -8.012 1.00 28.20 84 ALA A N 1
ATOM 665 C CA . ALA A 1 84 ? 6.008 31.823 -7.218 1.00 28.20 84 ALA A CA 1
ATOM 666 C C . ALA A 1 84 ? 7.258 32.318 -7.962 1.00 28.20 84 ALA A C 1
ATOM 668 O O . ALA A 1 84 ? 8.303 31.681 -7.929 1.00 28.20 84 ALA A O 1
ATOM 669 N N . VAL A 1 85 ? 7.175 33.488 -8.600 1.00 31.50 85 VAL A N 1
ATOM 670 C CA . VAL A 1 85 ? 8.357 34.353 -8.709 1.00 31.50 85 VAL A CA 1
ATOM 671 C C . VAL A 1 85 ? 8.437 35.103 -7.384 1.00 31.50 85 VAL A C 1
ATOM 673 O O . VAL A 1 85 ? 7.541 35.885 -7.065 1.00 31.50 85 VAL A O 1
ATOM 676 N N . ALA A 1 86 ? 9.477 34.860 -6.587 1.00 27.16 86 ALA A N 1
ATOM 677 C CA . ALA A 1 86 ? 9.726 35.648 -5.386 1.00 27.16 86 ALA A CA 1
ATOM 678 C C . ALA A 1 86 ? 10.160 37.068 -5.792 1.00 27.16 86 ALA A C 1
ATOM 680 O O . ALA A 1 86 ? 11.316 37.319 -6.118 1.00 27.16 86 ALA A O 1
ATOM 681 N N . GLY A 1 87 ? 9.212 38.002 -5.789 1.00 27.06 87 GLY A N 1
ATOM 682 C CA . GLY A 1 87 ? 9.454 39.435 -5.919 1.00 27.06 87 GLY A CA 1
ATOM 683 C C . GLY A 1 87 ? 8.319 40.195 -5.243 1.00 27.06 87 GLY A C 1
ATOM 684 O O . GLY A 1 87 ? 7.157 40.019 -5.597 1.00 27.06 87 GLY A O 1
ATOM 685 N N . SER A 1 88 ? 8.634 40.990 -4.223 1.00 27.81 88 SER A N 1
ATOM 686 C CA . SER A 1 88 ? 7.655 41.761 -3.452 1.00 27.81 88 SER A CA 1
ATOM 687 C C . SER A 1 88 ? 6.926 42.800 -4.320 1.00 27.81 88 SER A C 1
ATOM 689 O O . SER A 1 88 ? 7.539 43.490 -5.133 1.00 27.81 88 SER A O 1
ATOM 691 N N . LEU A 1 89 ? 5.610 42.946 -4.124 1.00 27.58 89 LEU A N 1
ATOM 692 C CA . LEU A 1 89 ? 4.770 43.975 -4.756 1.00 27.58 89 LEU A CA 1
ATOM 693 C C . LEU A 1 89 ? 3.935 44.717 -3.693 1.00 27.58 89 LEU A C 1
ATOM 695 O O . LEU A 1 89 ? 3.453 44.063 -2.766 1.00 27.58 89 LEU A O 1
ATOM 699 N N . PRO A 1 90 ? 3.664 46.031 -3.843 1.00 25.66 90 PRO A N 1
ATOM 700 C CA . PRO A 1 90 ? 2.512 46.693 -3.232 1.00 25.66 90 PRO A CA 1
ATOM 701 C C . PRO A 1 90 ? 1.287 46.723 -4.164 1.00 25.66 90 PRO A C 1
ATOM 703 O O . PRO A 1 90 ? 1.403 46.670 -5.389 1.00 25.66 90 PRO A O 1
ATOM 706 N N . GLN A 1 91 ? 0.116 46.816 -3.527 1.00 36.38 91 GLN A N 1
ATOM 707 C CA . GLN A 1 91 ? -1.245 46.684 -4.055 1.00 36.38 91 GLN A CA 1
ATOM 708 C C . GLN A 1 91 ? -1.651 47.698 -5.130 1.00 36.38 91 GLN A C 1
ATOM 710 O O . GLN A 1 91 ? -1.585 48.901 -4.912 1.00 36.38 91 GLN A O 1
ATOM 715 N N . ASP A 1 92 ? -2.156 47.177 -6.249 1.00 34.12 92 ASP A N 1
ATOM 716 C CA . ASP A 1 92 ? -3.485 47.444 -6.828 1.00 34.12 92 ASP A CA 1
ATOM 717 C C . ASP A 1 92 ? -3.440 47.093 -8.318 1.00 34.12 92 ASP A C 1
ATOM 719 O O . ASP A 1 92 ? -2.567 47.573 -9.028 1.00 34.12 92 ASP A O 1
ATOM 723 N N . TYR A 1 93 ? -4.381 46.277 -8.804 1.00 30.70 93 TYR A N 1
ATOM 724 C CA . TYR A 1 93 ? -5.149 46.569 -10.024 1.00 30.70 93 TYR A CA 1
ATOM 725 C C . TYR A 1 93 ? -6.193 45.477 -10.298 1.00 30.70 93 TYR A C 1
ATOM 727 O O . TYR A 1 93 ? -5.904 44.282 -10.341 1.00 30.70 93 TYR A O 1
ATOM 735 N N . ARG A 1 94 ? -7.438 45.921 -10.496 1.00 33.81 94 ARG A N 1
ATOM 736 C CA . ARG A 1 94 ? -8.597 45.111 -10.881 1.00 33.81 94 ARG A CA 1
ATOM 737 C C . ARG A 1 94 ? -8.701 45.004 -12.404 1.00 33.81 94 ARG A C 1
ATOM 739 O O . ARG A 1 94 ? -8.573 46.009 -13.093 1.00 33.81 94 ARG A O 1
ATOM 746 N N . GLY A 1 95 ? -9.159 43.840 -12.868 1.00 31.58 95 GLY A N 1
ATOM 747 C CA . GLY A 1 95 ? -10.102 43.742 -13.988 1.00 31.58 95 GLY A CA 1
ATOM 748 C C . GLY A 1 95 ? -9.608 42.997 -15.228 1.00 31.58 95 GLY A C 1
ATOM 749 O O . GLY A 1 95 ? -8.701 43.462 -15.903 1.00 31.58 95 GLY A O 1
ATOM 750 N N . LEU A 1 96 ? -10.290 41.895 -15.572 1.00 24.80 96 LEU A N 1
ATOM 751 C CA . LEU A 1 96 ? -11.092 41.734 -16.803 1.00 24.80 96 LEU A CA 1
ATOM 752 C C . LEU A 1 96 ? -11.766 40.341 -16.841 1.00 24.80 96 LEU A C 1
ATOM 754 O O . LEU A 1 96 ? -11.264 39.380 -16.266 1.00 24.80 96 LEU A O 1
ATOM 758 N N . ARG A 1 97 ? -12.956 40.271 -17.462 1.00 24.39 97 ARG A N 1
ATOM 759 C CA . ARG A 1 97 ? -13.866 39.103 -17.550 1.00 24.39 97 ARG A CA 1
ATOM 760 C C . ARG A 1 97 ? -13.652 38.278 -18.843 1.00 24.39 97 ARG A C 1
ATOM 762 O O . ARG A 1 97 ? -13.084 38.820 -19.788 1.00 24.39 97 ARG A O 1
ATOM 769 N N . PRO A 1 98 ? -14.121 37.008 -18.907 1.00 27.70 98 PRO A N 1
ATOM 770 C CA . PRO A 1 98 ? -13.648 35.997 -19.860 1.00 27.70 98 PRO A CA 1
ATOM 771 C C . PRO A 1 98 ? -14.544 35.808 -21.099 1.00 27.70 98 PRO A C 1
ATOM 773 O O . PRO A 1 98 ? -15.743 36.084 -21.057 1.00 27.70 98 PRO A O 1
ATOM 776 N N . ALA A 1 99 ? -13.963 35.273 -22.181 1.00 24.00 99 ALA A N 1
ATOM 777 C CA . ALA A 1 99 ? -14.678 34.830 -23.381 1.00 24.00 99 ALA A CA 1
ATOM 778 C C . ALA A 1 99 ? -14.855 33.299 -23.388 1.00 24.00 99 ALA A C 1
ATOM 780 O O . ALA A 1 99 ? -13.938 32.553 -23.048 1.00 24.00 99 ALA A O 1
ATOM 781 N N . ALA A 1 100 ? -16.060 32.859 -23.752 1.00 30.92 100 ALA A N 1
ATOM 782 C CA . ALA A 1 100 ? -16.503 31.469 -23.788 1.00 30.92 100 ALA A CA 1
ATOM 783 C C . ALA A 1 100 ? -16.025 30.728 -25.049 1.00 30.92 100 ALA A C 1
ATOM 785 O O . ALA A 1 100 ? -15.954 31.326 -26.122 1.00 30.92 100 ALA A O 1
ATOM 786 N N . THR A 1 101 ? -15.806 29.412 -24.937 1.00 22.31 101 THR A N 1
ATOM 787 C CA . THR A 1 101 ? -15.636 28.524 -26.099 1.00 22.31 101 THR A CA 1
ATOM 788 C C . THR A 1 101 ? -16.428 27.231 -25.913 1.00 22.31 101 THR A C 1
ATOM 790 O O . THR A 1 101 ? -16.482 26.663 -24.825 1.00 22.31 101 THR A O 1
ATOM 793 N N . THR A 1 102 ? -17.081 26.830 -26.996 1.00 23.72 102 THR A N 1
ATOM 794 C CA . THR A 1 102 ? -18.080 25.770 -27.163 1.00 23.72 102 THR A CA 1
ATOM 795 C C . THR A 1 102 ? -17.469 24.367 -27.049 1.00 23.72 102 THR A C 1
ATOM 797 O O . THR A 1 102 ? -16.401 24.117 -27.600 1.00 23.72 102 THR A O 1
ATOM 800 N N . THR A 1 103 ? -18.155 23.439 -26.373 1.00 25.36 103 THR A N 1
ATOM 801 C CA . THR A 1 103 ? -17.762 22.021 -26.242 1.00 25.36 103 THR A CA 1
ATOM 802 C C . THR A 1 103 ? -18.794 21.141 -26.947 1.00 25.36 103 THR A C 1
ATOM 804 O O . THR A 1 103 ? -19.972 21.182 -26.587 1.00 25.36 103 THR A O 1
ATOM 807 N N . GLU A 1 104 ? -18.379 20.332 -27.923 1.00 25.47 104 GLU A N 1
ATOM 808 C CA . GLU A 1 104 ? -19.200 19.223 -28.421 1.00 25.47 104 GLU A CA 1
ATOM 809 C C . GLU A 1 104 ? -19.165 18.077 -27.400 1.00 25.47 104 GLU A C 1
ATOM 811 O O . GLU A 1 104 ? -18.103 17.608 -26.992 1.00 25.47 104 GLU A O 1
ATOM 816 N N . ARG A 1 105 ? -20.350 17.674 -26.927 1.00 28.69 105 ARG A N 1
ATOM 817 C CA . ARG A 1 105 ? -20.539 16.588 -25.960 1.00 28.69 105 ARG A CA 1
ATOM 818 C C . ARG A 1 105 ? -20.546 15.250 -26.691 1.00 28.69 105 ARG A C 1
ATOM 820 O O . ARG A 1 105 ? -21.510 14.945 -27.386 1.00 28.69 105 ARG A O 1
ATOM 827 N N . ILE A 1 106 ? -19.533 14.427 -26.444 1.00 28.61 106 ILE A N 1
ATOM 828 C CA . ILE A 1 106 ? -19.655 12.976 -26.616 1.00 28.61 106 ILE A CA 1
ATOM 829 C C . ILE A 1 106 ? -20.672 12.505 -25.573 1.00 28.61 106 ILE A C 1
ATOM 831 O O . ILE A 1 106 ? -20.554 12.835 -24.389 1.00 28.61 106 ILE A O 1
ATOM 835 N N . THR A 1 107 ? -21.726 11.821 -26.010 1.00 32.03 107 THR A N 1
ATOM 836 C CA . THR A 1 107 ? -22.832 11.460 -25.117 1.00 32.03 107 THR A CA 1
ATOM 837 C C . THR A 1 107 ? -22.495 10.217 -24.300 1.00 32.03 107 THR A C 1
ATOM 839 O O . THR A 1 107 ? -21.862 9.276 -24.768 1.00 32.03 107 THR A O 1
ATOM 842 N N . GLU A 1 108 ? -22.990 10.189 -23.068 1.00 34.56 108 GLU A N 1
ATOM 843 C CA . GLU A 1 108 ? -22.825 9.130 -22.062 1.00 34.56 108 GLU A CA 1
ATOM 844 C C . GLU A 1 108 ? -23.247 7.722 -22.542 1.00 34.56 108 GLU A C 1
ATOM 846 O O . GLU A 1 108 ? -22.877 6.709 -21.950 1.00 34.56 108 GLU A O 1
ATOM 851 N N . SER A 1 109 ? -23.979 7.644 -23.661 1.00 29.20 109 SER A N 1
ATOM 852 C CA . SER A 1 109 ? -24.391 6.391 -24.299 1.00 29.20 109 SER A CA 1
ATOM 853 C C . SER A 1 109 ? -23.261 5.668 -25.046 1.00 29.20 109 SER A C 1
ATOM 855 O O . SER A 1 109 ? -23.307 4.444 -25.172 1.00 29.20 109 SER A O 1
ATOM 857 N N . GLU A 1 110 ? -22.227 6.386 -25.496 1.00 31.11 110 GLU A N 1
ATOM 858 C CA . GLU A 1 110 ? -21.127 5.814 -26.287 1.00 31.11 110 GLU A CA 1
ATOM 859 C C . GLU A 1 110 ? -20.042 5.190 -25.398 1.00 31.11 110 GLU A C 1
ATOM 861 O O . GLU A 1 110 ? -19.487 4.153 -25.755 1.00 31.11 110 GLU A O 1
ATOM 866 N N . ARG A 1 111 ? -19.838 5.710 -24.174 1.00 35.16 111 ARG A N 1
ATOM 867 C CA . ARG A 1 111 ? -18.963 5.086 -23.157 1.00 35.16 111 ARG A CA 1
ATOM 868 C C . ARG A 1 111 ? -19.445 3.701 -22.702 1.00 35.16 111 ARG A C 1
ATOM 870 O O . ARG A 1 111 ? -18.653 2.913 -22.203 1.00 35.16 111 ARG A O 1
ATOM 877 N N . ARG A 1 112 ? -20.732 3.377 -22.872 1.00 33.78 112 ARG A N 1
ATOM 878 C CA . ARG A 1 112 ? -21.329 2.113 -22.400 1.00 33.78 112 ARG A CA 1
ATOM 879 C C . ARG A 1 112 ? -21.143 0.913 -23.343 1.00 33.78 112 ARG A C 1
ATOM 881 O O . ARG A 1 112 ? -21.567 -0.180 -22.984 1.00 33.78 112 ARG A O 1
ATOM 888 N N . LYS A 1 113 ? -20.542 1.064 -24.531 1.00 29.66 113 LYS A N 1
ATOM 889 C CA . LYS A 1 113 ? -20.585 0.028 -25.589 1.00 29.66 113 LYS A CA 1
ATOM 890 C C . LYS A 1 113 ? -19.389 -0.931 -25.712 1.00 29.66 113 LYS A C 1
ATOM 892 O O . LYS A 1 113 ? -19.337 -1.674 -26.686 1.00 29.66 113 LYS A O 1
ATOM 897 N N . SER A 1 114 ? -18.504 -1.035 -24.723 1.00 30.33 114 SER A N 1
ATOM 898 C CA . SER A 1 114 ? -17.478 -2.101 -24.708 1.00 30.33 114 SER A CA 1
ATOM 899 C C . SER A 1 114 ? -17.279 -2.774 -23.346 1.00 30.33 114 SER A C 1
ATOM 901 O O . SER A 1 114 ? -16.187 -3.238 -23.037 1.00 30.33 114 SER A O 1
ATOM 903 N N . LEU A 1 115 ? -18.331 -2.865 -22.527 1.00 37.56 115 LEU A N 1
ATOM 904 C CA . LEU A 1 115 ? -18.329 -3.712 -21.332 1.00 37.56 115 LEU A CA 1
ATOM 905 C C . LEU A 1 115 ? -18.643 -5.156 -21.738 1.00 37.56 115 LEU A C 1
ATOM 907 O O . LEU A 1 115 ? -19.807 -5.529 -21.878 1.00 37.56 115 LEU A O 1
ATOM 911 N N . HIS A 1 116 ? -17.616 -5.986 -21.927 1.00 34.41 116 HIS A N 1
ATOM 912 C CA . HIS A 1 116 ? -17.805 -7.418 -21.707 1.00 34.41 116 HIS A CA 1
ATOM 913 C C . HIS A 1 116 ? -18.150 -7.607 -20.226 1.00 34.41 116 HIS A C 1
ATOM 915 O O . HIS A 1 116 ? -17.421 -7.165 -19.339 1.00 34.41 116 HIS A O 1
ATOM 921 N N . VAL A 1 117 ? -19.322 -8.185 -19.971 1.00 36.84 117 VAL A N 1
ATOM 922 C CA . VAL A 1 117 ? -19.815 -8.498 -18.631 1.00 36.84 117 VAL A CA 1
ATOM 923 C C . VAL A 1 117 ? -18.916 -9.593 -18.061 1.00 36.84 117 VAL A C 1
ATOM 925 O O . VAL A 1 117 ? -19.099 -10.765 -18.366 1.00 36.84 117 VAL A O 1
ATOM 928 N N . VAL A 1 118 ? -17.909 -9.209 -17.278 1.00 48.78 118 VAL A N 1
ATOM 929 C CA . VAL A 1 118 ? -17.199 -10.153 -16.409 1.00 48.78 118 VAL A CA 1
ATOM 930 C C . VAL A 1 118 ? -18.178 -10.522 -15.303 1.00 48.78 118 VAL A C 1
ATOM 932 O O . VAL A 1 118 ? -18.639 -9.627 -14.585 1.00 48.78 118 VAL A O 1
ATOM 935 N N . GLU A 1 119 ? -18.548 -11.800 -15.212 1.00 48.81 119 GLU A N 1
ATOM 936 C CA . GLU A 1 119 ? -19.430 -12.273 -14.147 1.00 48.81 119 GLU A CA 1
ATOM 937 C C . GLU A 1 119 ? -18.831 -11.909 -12.782 1.00 48.81 119 GLU A C 1
ATOM 939 O O . GLU A 1 119 ? -17.627 -12.082 -12.574 1.00 48.81 119 GLU A O 1
ATOM 944 N N . PRO A 1 120 ? -19.631 -11.363 -11.853 1.00 57.38 120 PRO A N 1
ATOM 945 C CA . PRO A 1 120 ? -19.138 -11.006 -10.538 1.00 57.38 120 PRO A CA 1
ATOM 946 C C . PRO A 1 120 ? -18.800 -12.282 -9.758 1.00 57.38 120 PRO A C 1
ATOM 948 O O . PRO A 1 120 ? -19.677 -12.952 -9.217 1.00 57.38 120 PRO A O 1
ATOM 951 N N . THR A 1 121 ? -17.518 -12.633 -9.720 1.00 67.19 121 THR A N 1
ATOM 952 C CA . THR A 1 121 ? -16.995 -13.706 -8.875 1.00 67.19 121 THR A CA 1
ATOM 953 C C . THR A 1 121 ? -16.841 -13.222 -7.443 1.00 67.19 121 THR A C 1
ATOM 955 O O . THR A 1 121 ? -16.333 -12.126 -7.202 1.00 67.19 121 THR A O 1
ATOM 958 N N . GLU A 1 122 ? -17.252 -14.062 -6.498 1.00 80.88 122 GLU A N 1
ATOM 959 C CA . GLU A 1 122 ? -17.045 -13.827 -5.073 1.00 80.88 122 GLU A CA 1
ATOM 960 C C . GLU A 1 122 ? -15.537 -13.725 -4.775 1.00 80.88 122 GLU A C 1
ATOM 962 O O . GLU A 1 122 ? -14.796 -14.638 -5.157 1.00 80.88 122 GLU A O 1
ATOM 967 N N . PRO A 1 123 ? -15.052 -12.634 -4.152 1.00 85.19 123 PRO A N 1
ATOM 968 C CA . PRO A 1 123 ? -13.639 -12.491 -3.844 1.00 85.19 123 PRO A CA 1
ATOM 969 C C . PRO A 1 123 ? -13.207 -13.519 -2.795 1.00 85.19 123 PRO A C 1
ATOM 971 O O . PRO A 1 123 ? -13.875 -13.732 -1.782 1.00 85.19 123 PRO A O 1
ATOM 974 N N . GLU A 1 124 ? -12.049 -14.133 -3.017 1.00 86.56 124 GLU A N 1
ATOM 975 C CA . GLU A 1 124 ? -11.402 -14.967 -2.009 1.00 86.56 124 GLU A CA 1
ATOM 976 C C . GLU A 1 124 ? -10.878 -14.081 -0.872 1.00 86.56 124 GLU A C 1
ATOM 978 O O . GLU A 1 124 ? -10.182 -13.097 -1.129 1.00 86.56 124 GLU A O 1
ATOM 983 N N . LEU A 1 125 ? -11.209 -14.426 0.377 1.00 94.19 125 LEU A N 1
ATOM 984 C CA . LEU A 1 125 ? -10.674 -13.762 1.566 1.00 94.19 125 LEU A CA 1
ATOM 985 C C . LEU A 1 125 ? -9.510 -14.576 2.137 1.00 94.19 125 LEU A C 1
ATOM 987 O O . LEU A 1 125 ? -9.674 -15.755 2.446 1.00 94.19 125 LEU A O 1
ATOM 991 N N . ILE A 1 126 ? -8.356 -13.936 2.323 1.00 96.00 126 ILE A N 1
ATOM 992 C CA . ILE A 1 126 ? -7.120 -14.594 2.765 1.00 96.00 126 ILE A CA 1
ATOM 993 C C . ILE A 1 126 ? -6.687 -14.004 4.106 1.00 96.00 126 ILE A C 1
ATOM 995 O O . ILE A 1 126 ? -6.256 -12.854 4.172 1.00 96.00 126 ILE A O 1
ATOM 999 N N . ASP A 1 127 ? -6.764 -14.791 5.178 1.00 97.75 127 ASP A N 1
ATOM 1000 C CA . ASP A 1 127 ? -6.215 -14.418 6.485 1.00 97.75 127 ASP A CA 1
ATOM 1001 C C . ASP A 1 127 ? -4.689 -14.596 6.501 1.00 97.75 127 ASP A C 1
ATOM 1003 O O . ASP A 1 127 ? -4.176 -15.688 6.254 1.00 97.75 127 ASP A O 1
ATOM 1007 N N . VAL A 1 128 ? -3.949 -13.523 6.802 1.00 98.06 128 VAL A N 1
ATOM 1008 C CA . VAL A 1 128 ? -2.472 -13.509 6.758 1.00 98.06 128 VAL A CA 1
ATOM 1009 C C . VAL A 1 128 ? -1.870 -13.535 8.159 1.00 98.06 128 VAL A C 1
ATOM 1011 O O . VAL A 1 128 ? -0.902 -14.250 8.422 1.00 98.06 128 VAL A O 1
ATOM 1014 N N . ALA A 1 129 ? -2.423 -12.725 9.059 1.00 97.50 129 ALA A N 1
ATOM 1015 C CA . ALA A 1 129 ? -2.022 -12.616 10.457 1.00 97.50 129 ALA A CA 1
ATOM 1016 C C . ALA A 1 129 ? -3.195 -12.048 11.279 1.00 97.50 129 ALA A C 1
ATOM 1018 O O . ALA A 1 129 ? -4.160 -11.549 10.697 1.00 97.50 129 ALA A O 1
ATOM 1019 N N . PRO A 1 130 ? -3.149 -12.079 12.624 1.00 96.50 130 PRO A N 1
ATOM 1020 C CA . PRO A 1 130 ? -4.148 -11.395 13.438 1.00 96.50 130 PRO A CA 1
ATOM 1021 C C . PRO A 1 130 ? -4.308 -9.927 13.020 1.00 96.50 130 PRO A C 1
ATOM 1023 O O . PRO A 1 130 ? -3.330 -9.184 12.936 1.00 96.50 130 PRO A O 1
ATOM 1026 N N . GLY A 1 131 ? -5.547 -9.538 12.715 1.00 96.50 131 GLY A N 1
ATOM 1027 C CA . GLY A 1 131 ? -5.872 -8.193 12.242 1.00 96.50 131 GLY A CA 1
ATOM 1028 C C . GLY A 1 131 ? -5.473 -7.897 10.793 1.00 96.50 131 GLY A C 1
ATOM 1029 O O . GLY A 1 131 ? -5.705 -6.783 10.360 1.00 96.50 131 GLY A O 1
ATOM 1030 N N . LEU A 1 132 ? -4.919 -8.842 10.023 1.00 98.62 132 LEU A N 1
ATOM 1031 C CA . LEU A 1 132 ? -4.471 -8.625 8.640 1.00 98.62 132 LEU A CA 1
ATOM 1032 C C . LEU A 1 132 ? -5.036 -9.679 7.696 1.00 98.62 132 LEU A C 1
ATOM 1034 O O . LEU A 1 132 ? -4.738 -10.871 7.821 1.00 98.62 132 LEU A O 1
ATOM 1038 N N . TRP A 1 133 ? -5.796 -9.223 6.711 1.00 98.44 133 TRP A N 1
ATOM 1039 C CA . TRP A 1 133 ? -6.404 -10.085 5.708 1.00 98.44 133 TRP A CA 1
ATOM 1040 C C . TRP A 1 133 ? -6.520 -9.370 4.363 1.00 98.44 133 TRP A C 1
ATOM 1042 O O . TRP A 1 133 ? -6.491 -8.141 4.287 1.00 98.44 133 TRP A O 1
ATOM 1052 N N . LEU A 1 134 ? -6.619 -10.161 3.300 1.00 97.94 134 LEU A N 1
ATOM 1053 C CA . LEU A 1 134 ? -6.613 -9.704 1.914 1.00 97.94 134 LEU A CA 1
ATOM 1054 C C . LEU A 1 134 ? -7.883 -10.144 1.204 1.00 97.94 134 LEU A C 1
ATOM 1056 O O . LEU A 1 134 ? -8.516 -11.123 1.604 1.00 97.94 134 LEU A O 1
ATOM 1060 N N . TRP A 1 135 ? -8.197 -9.466 0.108 1.00 95.69 135 TRP A N 1
ATOM 1061 C CA . TRP A 1 135 ? -9.113 -9.982 -0.897 1.00 95.69 135 TRP A CA 1
ATOM 1062 C C . TRP A 1 135 ? -8.602 -9.678 -2.300 1.00 95.69 135 TRP A C 1
ATOM 1064 O O . TRP A 1 135 ? -7.789 -8.772 -2.491 1.00 95.69 135 TRP A O 1
ATOM 1074 N N . GLN A 1 136 ? -9.058 -10.459 -3.276 1.00 91.06 136 GLN A N 1
ATOM 1075 C CA . GLN A 1 136 ? -8.661 -10.310 -4.672 1.00 91.06 136 GLN A CA 1
ATOM 1076 C C . GLN A 1 136 ? -9.866 -10.031 -5.566 1.00 91.06 136 GLN A C 1
ATOM 1078 O O . GLN A 1 136 ? -10.896 -10.697 -5.457 1.00 91.06 136 GLN A O 1
ATOM 1083 N N . VAL A 1 137 ? -9.719 -9.069 -6.479 1.00 88.25 137 VAL A N 1
ATOM 1084 C CA . VAL A 1 137 ? -10.748 -8.702 -7.461 1.00 88.25 137 VAL A CA 1
ATOM 1085 C C . VAL A 1 137 ? -10.159 -8.737 -8.868 1.00 88.25 137 VAL A C 1
ATOM 1087 O O . VAL A 1 137 ? -9.030 -8.305 -9.091 1.00 88.25 137 VAL A O 1
ATOM 1090 N N . GLN A 1 138 ? -10.942 -9.233 -9.827 1.00 82.25 138 GLN A N 1
ATOM 1091 C CA . GLN A 1 138 ? -10.608 -9.160 -11.247 1.00 82.25 138 GLN A CA 1
ATOM 1092 C C . GLN A 1 138 ? -10.652 -7.698 -11.722 1.00 82.25 138 GLN A C 1
ATOM 1094 O O . GLN A 1 138 ? -11.734 -7.108 -11.801 1.00 82.25 138 GLN A O 1
ATOM 1099 N N . TYR A 1 139 ? -9.504 -7.116 -12.072 1.00 69.56 139 TYR A N 1
ATOM 1100 C CA . TYR A 1 139 ? -9.428 -5.732 -12.547 1.00 69.56 139 TYR A CA 1
ATOM 1101 C C . TYR A 1 139 ? -9.521 -5.662 -14.078 1.00 69.56 139 TYR A C 1
ATOM 1103 O O . TYR A 1 139 ? -8.836 -6.389 -14.794 1.00 69.56 139 TYR A O 1
ATOM 1111 N N . ARG A 1 140 ? -10.425 -4.813 -14.585 1.00 58.34 140 ARG A N 1
ATOM 1112 C CA . ARG A 1 140 ? -10.925 -4.853 -15.976 1.00 58.34 140 ARG A CA 1
ATOM 1113 C C . ARG A 1 140 ? -10.062 -4.121 -17.004 1.00 58.34 140 ARG A C 1
ATOM 1115 O O . ARG A 1 140 ? -10.237 -4.360 -18.193 1.00 58.34 140 ARG A O 1
ATOM 1122 N N . GLU A 1 141 ? -9.201 -3.202 -16.579 1.00 55.09 141 GLU A N 1
ATOM 1123 C CA . GLU A 1 141 ? -8.562 -2.247 -17.498 1.00 55.09 141 GLU A CA 1
ATOM 1124 C C . GLU A 1 141 ? -7.195 -2.698 -18.032 1.00 55.09 141 GLU A C 1
ATOM 1126 O O . GLU A 1 141 ? -6.606 -1.991 -18.847 1.00 55.09 141 GLU A O 1
ATOM 1131 N N . TRP A 1 142 ? -6.699 -3.876 -17.635 1.00 54.09 142 TRP A N 1
ATOM 1132 C CA . TRP A 1 142 ? -5.413 -4.384 -18.120 1.00 54.09 142 TRP A CA 1
ATOM 1133 C C . TRP A 1 142 ? -5.591 -5.386 -19.273 1.00 54.09 142 TRP A C 1
ATOM 1135 O O . TRP A 1 142 ? -6.422 -6.293 -19.155 1.00 54.09 142 TRP A O 1
ATOM 1145 N N . PRO A 1 143 ? -4.839 -5.263 -20.386 1.00 43.59 143 PRO A N 1
ATOM 1146 C CA . PRO A 1 143 ? -4.927 -6.212 -21.488 1.00 43.59 143 PRO A CA 1
ATOM 1147 C C . PRO A 1 143 ? -4.675 -7.653 -21.023 1.00 43.59 143 PRO A C 1
ATOM 1149 O O . PRO A 1 143 ? -3.672 -7.956 -20.380 1.00 43.59 143 PRO A O 1
ATOM 1152 N N . HIS A 1 144 ? -5.581 -8.560 -21.386 1.00 44.06 144 HIS A N 1
ATOM 1153 C CA . HIS A 1 144 ? -5.368 -9.997 -21.243 1.00 44.06 144 HIS A CA 1
ATOM 1154 C C . HIS A 1 144 ? -4.209 -10.443 -22.152 1.00 44.06 144 HIS A C 1
ATOM 1156 O O . HIS A 1 144 ? -4.261 -10.185 -23.354 1.00 44.06 144 HIS A O 1
ATOM 1162 N N . GLY A 1 145 ? -3.211 -11.157 -21.616 1.00 46.09 145 GLY A N 1
ATOM 1163 C CA . GLY A 1 145 ? -2.211 -11.844 -22.450 1.00 46.09 145 GLY A CA 1
ATOM 1164 C C . GLY A 1 145 ? -0.776 -11.920 -21.923 1.00 46.09 145 GLY A C 1
ATOM 1165 O O . GLY A 1 145 ? -0.018 -12.729 -22.442 1.00 46.09 145 GLY A O 1
ATOM 1166 N N . GLU A 1 146 ? -0.405 -11.164 -20.888 1.00 48.19 146 GLU A N 1
ATOM 1167 C CA . GLU A 1 146 ? 1.000 -11.024 -20.450 1.00 48.19 146 GLU A CA 1
ATOM 1168 C C . GLU A 1 146 ? 1.268 -11.707 -19.093 1.00 48.19 146 GLU A C 1
ATOM 1170 O O . GLU A 1 146 ? 1.664 -11.084 -18.114 1.00 48.19 146 GLU A O 1
ATOM 1175 N N . GLY A 1 147 ? 0.983 -13.012 -18.995 1.00 48.62 147 GLY A N 1
ATOM 1176 C CA . GLY A 1 147 ? 1.415 -13.836 -17.851 1.00 48.62 147 GLY A CA 1
ATOM 1177 C C . GLY A 1 147 ? 0.747 -13.550 -16.495 1.00 48.62 147 GLY A C 1
ATOM 1178 O O . GLY A 1 147 ? 1.203 -14.074 -15.479 1.00 48.62 147 GLY A O 1
ATOM 1179 N N . TRP A 1 148 ? -0.329 -12.760 -16.469 1.00 61.66 148 TRP A N 1
ATOM 1180 C CA . TRP A 1 148 ? -1.055 -12.375 -15.257 1.00 61.66 148 TRP A CA 1
ATOM 1181 C C . TRP A 1 148 ? -2.517 -12.846 -15.296 1.00 61.66 148 TRP A C 1
ATOM 1183 O O . TRP A 1 148 ? -3.157 -12.830 -16.350 1.00 61.66 148 TRP A O 1
ATOM 1193 N N . ASP A 1 149 ? -3.057 -13.277 -14.153 1.00 64.69 149 ASP A N 1
ATOM 1194 C CA . ASP A 1 149 ? -4.407 -13.857 -14.055 1.00 64.69 149 ASP A CA 1
ATOM 1195 C C . ASP A 1 149 ? -5.527 -12.808 -13.962 1.00 64.69 149 ASP A C 1
ATOM 1197 O O . ASP A 1 149 ? -6.707 -13.159 -14.003 1.00 64.69 149 ASP A O 1
ATOM 1201 N N . GLY A 1 150 ? -5.178 -11.519 -13.897 1.00 73.38 150 GLY A N 1
ATOM 1202 C CA . GLY A 1 150 ? -6.157 -10.443 -13.843 1.00 73.38 150 GLY A CA 1
ATOM 1203 C C . GLY A 1 150 ? -6.566 -9.995 -12.439 1.00 73.38 150 GLY A C 1
ATOM 1204 O O . GLY A 1 150 ? -7.370 -9.067 -12.311 1.00 73.38 150 GLY A O 1
ATOM 1205 N N . LYS A 1 151 ? -6.056 -10.652 -11.389 1.00 83.81 151 LYS A N 1
ATOM 1206 C CA . LYS A 1 151 ? -6.486 -10.427 -10.007 1.00 83.81 151 LYS A CA 1
ATOM 1207 C C . LYS A 1 151 ? -5.573 -9.471 -9.257 1.00 83.81 151 LYS A C 1
ATOM 1209 O O . LYS A 1 151 ? -4.395 -9.755 -9.043 1.00 83.81 151 LYS A O 1
ATOM 1214 N N . VAL A 1 152 ? -6.151 -8.376 -8.775 1.00 89.25 152 VAL A N 1
ATOM 1215 C CA . VAL A 1 152 ? -5.461 -7.394 -7.932 1.00 89.25 152 VAL A CA 1
ATOM 1216 C C . VAL A 1 152 ? -5.827 -7.606 -6.475 1.00 89.25 152 VAL A C 1
ATOM 1218 O O . VAL A 1 152 ? -6.989 -7.849 -6.145 1.00 89.25 152 VAL A O 1
ATOM 1221 N N . VAL A 1 153 ? -4.823 -7.502 -5.614 1.00 94.00 153 VAL A N 1
ATOM 1222 C CA . VAL A 1 153 ? -4.944 -7.664 -4.167 1.00 94.00 153 VAL A CA 1
ATOM 1223 C C . VAL A 1 153 ? -5.250 -6.324 -3.507 1.00 94.00 153 VAL A C 1
ATOM 1225 O O . VAL A 1 153 ? -4.559 -5.334 -3.742 1.00 94.00 153 VAL A O 1
ATOM 1228 N N . SER A 1 154 ? -6.228 -6.337 -2.611 1.00 97.06 154 SER A N 1
ATOM 1229 C CA . SER A 1 154 ? -6.492 -5.275 -1.645 1.00 97.06 154 SER A CA 1
ATOM 1230 C C . SER A 1 154 ? -6.274 -5.798 -0.228 1.00 97.06 154 SER A C 1
ATOM 1232 O O . SER A 1 154 ? -6.454 -6.989 0.044 1.00 97.06 154 SER A O 1
ATOM 1234 N N . THR A 1 155 ? -5.879 -4.912 0.687 1.00 98.56 155 THR A N 1
ATOM 1235 C CA . THR A 1 155 ? -5.510 -5.293 2.059 1.00 98.56 155 THR A CA 1
ATOM 1236 C C . THR A 1 155 ? -6.379 -4.573 3.081 1.00 98.56 155 THR A C 1
ATOM 1238 O O . THR A 1 155 ? -6.617 -3.374 2.969 1.00 98.56 155 THR A O 1
ATOM 1241 N N . CYS A 1 156 ? -6.809 -5.287 4.118 1.00 98.56 156 CYS A N 1
ATOM 1242 C CA . CYS A 1 156 ? -7.377 -4.704 5.327 1.00 98.56 156 CYS A CA 1
ATOM 1243 C C . CYS A 1 156 ? -6.470 -5.035 6.511 1.00 98.56 156 CYS A C 1
ATOM 1245 O O . CYS A 1 156 ? -6.129 -6.200 6.736 1.00 98.56 156 CYS A O 1
ATOM 1247 N N . VAL A 1 157 ? -6.115 -4.017 7.292 1.00 98.75 157 VAL A N 1
ATOM 1248 C CA . VAL A 1 157 ? -5.270 -4.171 8.477 1.00 98.75 157 VAL A CA 1
ATOM 1249 C C . VAL A 1 157 ? -5.830 -3.411 9.671 1.00 98.75 157 VAL A C 1
ATOM 1251 O O . VAL A 1 157 ? -6.214 -2.253 9.561 1.00 98.75 157 VAL A O 1
ATOM 1254 N N . GLU A 1 158 ? -5.848 -4.065 10.824 1.00 98.31 158 GLU A N 1
ATOM 1255 C CA . GLU A 1 158 ? -6.148 -3.480 12.122 1.00 98.31 158 GLU A CA 1
ATOM 1256 C C . GLU A 1 158 ? -4.860 -3.314 12.934 1.00 98.31 158 GLU A C 1
ATOM 1258 O O . GLU A 1 158 ? -4.087 -4.262 13.073 1.00 98.31 158 GLU A O 1
ATOM 1263 N N . SER A 1 159 ? -4.638 -2.122 13.486 1.00 97.62 159 SER A N 1
ATOM 1264 C CA . SER A 1 159 ? -3.491 -1.821 14.352 1.00 97.62 159 SER A CA 1
ATOM 1265 C C . SER A 1 159 ? -3.812 -0.622 15.235 1.00 97.62 159 SER A C 1
ATOM 1267 O O . SER A 1 159 ? -4.434 0.336 14.775 1.00 97.62 159 SER A O 1
ATOM 1269 N N . GLY A 1 160 ? -3.417 -0.649 16.510 1.00 95.38 160 GLY A N 1
ATOM 1270 C CA . GLY A 1 160 ? -3.627 0.484 17.423 1.00 95.38 160 GLY A CA 1
ATOM 1271 C C . GLY A 1 160 ? -5.081 0.977 17.564 1.00 95.38 160 GLY A C 1
ATOM 1272 O O . GLY A 1 160 ? -5.291 2.151 17.857 1.00 95.38 160 GLY A O 1
ATOM 1273 N N . GLY A 1 161 ? -6.078 0.111 17.342 1.00 95.38 161 GLY A N 1
ATOM 1274 C CA . GLY A 1 161 ? -7.508 0.462 17.372 1.00 95.38 161 GLY A CA 1
ATOM 1275 C C . GLY A 1 161 ? -8.052 1.089 16.082 1.00 95.38 161 GLY A C 1
ATOM 1276 O O . GLY A 1 161 ? -9.238 1.403 16.015 1.00 95.38 161 GLY A O 1
ATOM 1277 N N . GLU A 1 162 ? -7.211 1.242 15.064 1.00 98.06 162 GLU A N 1
ATOM 1278 C CA . GLU A 1 162 ? -7.577 1.736 13.741 1.00 98.06 162 GLU A CA 1
ATOM 1279 C C . GLU A 1 162 ? -7.691 0.582 12.740 1.00 98.06 162 GLU A C 1
ATOM 1281 O O . GLU A 1 162 ? -7.019 -0.439 12.892 1.00 98.06 162 GLU A O 1
ATOM 1286 N N . ILE A 1 163 ? -8.510 0.750 11.697 1.00 98.50 163 ILE A N 1
ATOM 1287 C CA . ILE A 1 163 ? -8.680 -0.235 10.622 1.00 98.50 163 ILE A CA 1
ATOM 1288 C C . ILE A 1 163 ? -8.454 0.463 9.278 1.00 98.50 163 ILE A C 1
ATOM 1290 O O . ILE A 1 163 ? -9.275 1.269 8.841 1.00 98.50 163 ILE A O 1
ATOM 1294 N N . ALA A 1 164 ? -7.350 0.138 8.613 1.00 98.75 164 ALA A N 1
ATOM 1295 C CA . ALA A 1 164 ? -6.986 0.700 7.320 1.00 98.75 164 ALA A CA 1
ATOM 1296 C C . ALA A 1 164 ? -7.370 -0.239 6.175 1.00 98.75 164 ALA A C 1
ATOM 1298 O O . ALA A 1 164 ? -7.082 -1.440 6.219 1.00 98.75 164 ALA A O 1
ATOM 1299 N N . LEU A 1 165 ? -7.950 0.330 5.118 1.00 98.75 165 LEU A N 1
ATOM 1300 C CA . LEU A 1 165 ? -7.997 -0.305 3.803 1.00 98.75 165 LEU A CA 1
ATOM 1301 C C . LEU A 1 165 ? -6.841 0.214 2.954 1.00 98.75 165 LEU A C 1
ATOM 1303 O O . LEU A 1 165 ? -6.684 1.423 2.822 1.00 98.75 165 LEU A O 1
ATOM 1307 N N . ILE A 1 166 ? -6.053 -0.680 2.369 1.00 98.75 166 ILE A N 1
ATOM 1308 C CA . ILE A 1 166 ? -4.915 -0.328 1.517 1.00 98.75 166 ILE A CA 1
ATOM 1309 C C . ILE A 1 166 ? -5.236 -0.760 0.088 1.00 98.75 166 ILE A C 1
ATOM 1311 O O . ILE A 1 166 ? -5.551 -1.933 -0.139 1.00 98.75 166 ILE A O 1
ATOM 1315 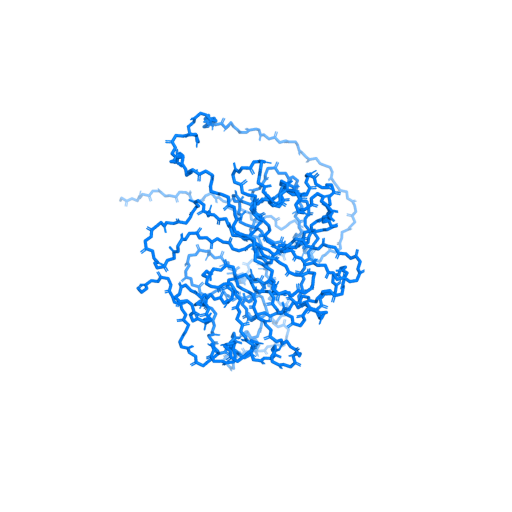N N . ASP A 1 167 ? -5.183 0.202 -0.837 1.00 97.38 167 ASP A N 1
ATOM 1316 C CA . ASP A 1 167 ? -5.533 0.059 -2.257 1.00 97.38 167 ASP A CA 1
ATOM 1317 C C . ASP A 1 167 ? -6.837 -0.741 -2.489 1.00 97.38 167 ASP A C 1
ATOM 1319 O O . ASP A 1 167 ? -6.827 -1.781 -3.160 1.00 97.38 167 ASP A O 1
ATOM 1323 N N . PRO A 1 168 ? -7.973 -0.328 -1.886 1.00 96.50 168 PRO A N 1
ATOM 1324 C CA . PRO A 1 168 ? -9.189 -1.127 -1.906 1.00 96.50 168 PRO A CA 1
ATOM 1325 C C . PRO A 1 168 ? -9.863 -1.148 -3.282 1.00 96.50 168 PRO A C 1
ATOM 1327 O O . PRO A 1 168 ? -10.070 -0.112 -3.911 1.00 96.50 168 PRO A O 1
ATOM 1330 N N . LEU A 1 169 ? -10.286 -2.343 -3.693 1.00 93.06 169 LEU A N 1
ATOM 1331 C CA . LEU A 1 169 ? -11.115 -2.592 -4.867 1.00 93.06 169 LEU A CA 1
ATOM 1332 C C . LEU A 1 169 ? -12.445 -3.216 -4.458 1.00 93.06 169 LEU A C 1
ATOM 1334 O O . LEU A 1 169 ? -12.491 -4.166 -3.672 1.00 93.06 169 LEU A O 1
ATOM 1338 N N . ALA A 1 170 ? -13.538 -2.688 -4.998 1.00 90.94 170 ALA A N 1
ATOM 1339 C CA . ALA A 1 170 ? -14.869 -3.199 -4.739 1.00 90.94 170 ALA A CA 1
ATOM 1340 C C . ALA A 1 170 ? -15.132 -4.420 -5.641 1.00 90.94 170 ALA A C 1
ATOM 1342 O O . ALA A 1 170 ? -14.985 -4.333 -6.864 1.00 90.94 170 ALA A O 1
ATOM 1343 N N . PRO A 1 171 ? -15.545 -5.578 -5.093 1.00 86.12 171 PRO A N 1
ATOM 1344 C CA . PRO A 1 171 ? -16.055 -6.659 -5.918 1.00 86.12 171 PRO A CA 1
ATOM 1345 C C . PRO A 1 171 ? -17.321 -6.189 -6.642 1.00 86.12 171 PRO A C 1
ATOM 1347 O O . PRO A 1 171 ? -18.116 -5.421 -6.104 1.00 86.12 171 PRO A O 1
ATOM 1350 N N . GLY A 1 172 ? -17.569 -6.714 -7.843 1.00 77.00 172 GLY A N 1
ATOM 1351 C CA . GLY A 1 172 ? -18.767 -6.374 -8.623 1.00 77.00 172 GLY A CA 1
ATOM 1352 C C . GLY A 1 172 ? -20.102 -6.842 -8.013 1.00 77.00 172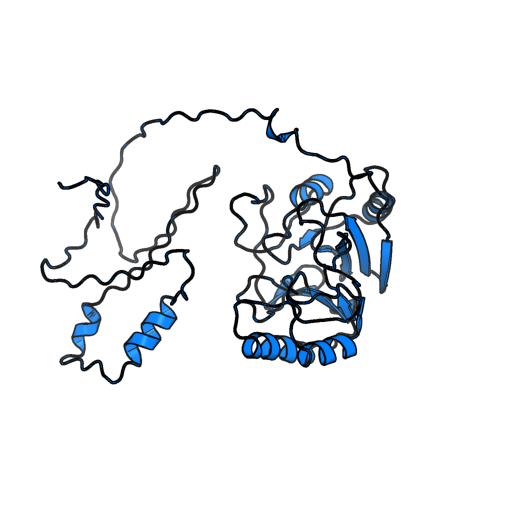 GLY A C 1
ATOM 1353 O O . GLY A 1 172 ? -21.143 -6.634 -8.633 1.00 77.00 172 GLY A O 1
ATOM 1354 N N . ASN A 1 173 ? -20.082 -7.494 -6.843 1.00 76.31 173 ASN A N 1
ATOM 1355 C CA . ASN A 1 173 ? -21.243 -8.027 -6.130 1.00 76.31 173 ASN A CA 1
ATOM 1356 C C . ASN A 1 173 ? -21.437 -7.324 -4.771 1.00 76.31 173 ASN A C 1
ATOM 1358 O O . ASN A 1 173 ? -20.600 -7.454 -3.879 1.00 76.31 173 ASN A O 1
ATOM 1362 N N . GLU A 1 174 ? -22.573 -6.649 -4.571 1.00 73.50 174 GLU A N 1
ATOM 1363 C CA . GLU A 1 174 ? -22.955 -6.038 -3.278 1.00 73.50 174 GLU A CA 1
ATOM 1364 C C . GLU A 1 174 ? -23.370 -7.069 -2.212 1.00 73.50 174 GLU A C 1
ATOM 1366 O O . GLU A 1 174 ? -23.412 -6.741 -1.032 1.00 73.50 174 GLU A O 1
ATOM 1371 N N . ALA A 1 175 ? -23.656 -8.318 -2.594 1.00 70.44 175 ALA A N 1
ATOM 1372 C CA . ALA A 1 175 ? -23.934 -9.416 -1.661 1.00 70.44 175 ALA A CA 1
ATOM 1373 C C . ALA A 1 175 ? -22.668 -10.200 -1.260 1.00 70.44 175 ALA A C 1
ATOM 1375 O O . ALA A 1 175 ? -22.770 -11.318 -0.761 1.00 70.44 175 ALA A O 1
ATOM 1376 N N . SER A 1 176 ? -21.482 -9.645 -1.525 1.00 81.69 176 SER A N 1
ATOM 1377 C CA . SER A 1 176 ? -20.214 -10.304 -1.226 1.00 81.69 176 SER A CA 1
ATOM 1378 C C . SER A 1 176 ? -19.953 -10.443 0.280 1.00 81.69 176 SER A C 1
ATOM 1380 O O . SER A 1 176 ? -20.183 -9.508 1.049 1.00 81.69 176 SER A O 1
ATOM 1382 N N . VAL A 1 177 ? -19.351 -11.569 0.675 1.00 86.00 177 VAL A N 1
ATOM 1383 C CA . VAL A 1 177 ? -18.844 -11.860 2.029 1.00 86.00 177 VAL A CA 1
ATOM 1384 C C . VAL A 1 177 ? -17.819 -10.830 2.514 1.00 86.00 177 VAL A C 1
ATOM 1386 O O . VAL A 1 177 ? -17.627 -10.656 3.720 1.00 86.00 177 VAL A O 1
ATOM 1389 N N . LEU A 1 178 ? -17.180 -10.106 1.586 1.00 92.12 178 LEU A N 1
ATOM 1390 C CA . LEU A 1 178 ? -16.340 -8.951 1.892 1.00 92.12 178 LEU A CA 1
ATOM 1391 C C . LEU A 1 178 ? -17.112 -7.905 2.706 1.00 92.12 178 LEU A C 1
ATOM 1393 O O . LEU A 1 178 ? -16.602 -7.386 3.702 1.00 92.12 178 LEU A O 1
ATOM 1397 N N . TRP A 1 179 ? -18.338 -7.589 2.286 1.00 92.56 179 TRP A N 1
ATOM 1398 C CA . TRP A 1 179 ? -19.129 -6.528 2.899 1.00 92.56 179 TRP A CA 1
ATOM 1399 C C . TRP A 1 179 ? -19.599 -6.906 4.292 1.00 92.56 179 TRP A C 1
ATOM 1401 O O . TRP A 1 179 ? -19.597 -6.044 5.170 1.00 92.56 179 TRP A O 1
ATOM 1411 N N . ASP A 1 180 ? -19.926 -8.176 4.525 1.00 91.94 180 ASP A N 1
ATOM 1412 C CA . ASP A 1 180 ? -20.261 -8.679 5.859 1.00 91.94 180 ASP A CA 1
ATOM 1413 C C . ASP A 1 180 ? -19.078 -8.506 6.821 1.00 91.94 180 ASP A C 1
ATOM 1415 O O . ASP A 1 180 ? -19.237 -7.995 7.934 1.00 91.94 180 ASP A O 1
ATOM 1419 N N . ARG A 1 181 ? -17.865 -8.858 6.372 1.00 94.38 181 ARG A N 1
ATOM 1420 C CA . ARG A 1 181 ? -16.643 -8.748 7.181 1.00 94.38 181 ARG A CA 1
ATOM 1421 C C . ARG A 1 181 ? -16.287 -7.294 7.492 1.00 94.38 181 ARG A C 1
ATOM 1423 O O . ARG A 1 181 ? -15.999 -6.976 8.646 1.00 94.38 181 ARG A O 1
ATOM 1430 N N . LEU A 1 182 ? -16.353 -6.412 6.495 1.00 95.31 182 LEU A N 1
ATOM 1431 C CA . LEU A 1 182 ? -16.132 -4.976 6.685 1.00 95.31 182 LEU A CA 1
ATOM 1432 C C . LEU A 1 182 ? -17.222 -4.330 7.548 1.00 95.31 182 LEU A C 1
ATOM 1434 O O . LEU A 1 182 ? -16.924 -3.453 8.348 1.00 95.31 182 LEU A O 1
ATOM 1438 N N . SER A 1 183 ? -18.477 -4.768 7.448 1.00 92.44 183 SER A N 1
ATOM 1439 C CA . SER A 1 183 ? -19.568 -4.210 8.261 1.00 92.44 183 SER A CA 1
ATOM 1440 C C . SER A 1 183 ? -19.478 -4.635 9.726 1.00 92.44 183 SER A C 1
ATOM 1442 O O . SER A 1 183 ? -19.830 -3.859 10.612 1.00 92.44 183 SER A O 1
ATOM 1444 N N . ALA A 1 184 ? -18.982 -5.846 9.999 1.00 93.69 184 ALA A N 1
ATOM 1445 C CA . ALA A 1 184 ? -18.758 -6.316 11.363 1.00 93.69 184 ALA A CA 1
ATOM 1446 C C . ALA A 1 184 ? -17.697 -5.478 12.094 1.00 93.69 184 ALA A C 1
ATOM 1448 O O . ALA A 1 184 ? -17.792 -5.287 13.308 1.00 93.69 184 ALA A O 1
ATOM 1449 N N . ARG A 1 185 ? -16.690 -4.982 11.362 1.00 93.56 185 ARG A N 1
ATOM 1450 C CA . ARG A 1 185 ? -15.623 -4.117 11.882 1.00 93.56 185 ARG A CA 1
ATOM 1451 C C . ARG A 1 185 ? -15.282 -3.027 10.856 1.00 93.56 185 ARG A C 1
ATOM 1453 O O . ARG A 1 185 ? -14.380 -3.233 10.044 1.00 93.56 185 ARG A O 1
ATOM 1460 N N . PRO A 1 186 ? -16.007 -1.893 10.880 1.00 96.50 186 PRO A N 1
ATOM 1461 C CA . PRO A 1 186 ? -15.875 -0.860 9.861 1.00 96.50 186 PRO A CA 1
ATOM 1462 C C . PRO A 1 186 ? -14.464 -0.268 9.779 1.00 96.50 186 PRO A C 1
ATOM 1464 O O . PRO A 1 186 ? -13.856 -0.015 10.823 1.00 96.50 186 PRO A O 1
ATOM 1467 N N . PRO A 1 187 ? -13.950 -0.011 8.563 1.00 98.25 187 PRO A N 1
ATOM 1468 C CA . PRO A 1 187 ? -12.690 0.693 8.375 1.00 98.25 187 PRO A CA 1
ATOM 1469 C C . PRO A 1 187 ? -12.775 2.131 8.891 1.00 98.25 187 PRO A C 1
ATOM 1471 O O . PRO A 1 187 ? -13.843 2.743 8.881 1.00 98.25 187 PRO A O 1
ATOM 1474 N N . THR A 1 188 ? -11.638 2.680 9.309 1.00 98.44 188 THR A N 1
ATOM 1475 C CA . THR A 1 188 ? -11.515 4.047 9.831 1.00 98.44 188 THR A CA 1
ATOM 1476 C C . THR A 1 188 ? -10.825 4.995 8.851 1.00 98.44 188 THR A C 1
ATOM 1478 O O . THR A 1 188 ? -11.061 6.204 8.907 1.00 98.44 188 THR A O 1
ATOM 1481 N N . PHE A 1 189 ? -10.014 4.477 7.921 1.00 98.75 189 PHE A N 1
ATOM 1482 C CA . PHE A 1 189 ? -9.420 5.248 6.824 1.00 98.75 189 PHE A CA 1
ATOM 1483 C C . PHE A 1 189 ? -8.942 4.364 5.663 1.00 98.75 189 PHE A C 1
ATOM 1485 O O . PHE A 1 189 ? -8.896 3.136 5.759 1.00 98.75 189 PHE A O 1
ATOM 1492 N N . ILE A 1 190 ? -8.579 5.013 4.556 1.00 98.88 190 ILE A N 1
ATOM 1493 C CA . ILE A 1 190 ? -8.017 4.383 3.355 1.00 98.88 190 ILE A CA 1
ATOM 1494 C C . ILE A 1 190 ? -6.583 4.876 3.143 1.00 98.88 190 ILE A C 1
ATOM 1496 O O . ILE A 1 190 ? -6.288 6.038 3.418 1.00 98.88 190 ILE A O 1
ATOM 1500 N N . VAL A 1 191 ? -5.703 4.023 2.625 1.00 98.75 191 VAL A N 1
ATOM 1501 C CA . VAL A 1 191 ? -4.370 4.388 2.134 1.00 98.75 191 VAL A CA 1
ATOM 1502 C C . VAL A 1 191 ? -4.237 3.930 0.687 1.00 98.75 191 VAL A C 1
ATOM 1504 O O . VAL A 1 191 ? -4.399 2.749 0.397 1.00 98.75 191 VAL A O 1
ATOM 1507 N N . VAL A 1 192 ? -3.930 4.863 -0.207 1.00 98.38 192 VAL A N 1
ATOM 1508 C CA . VAL A 1 192 ? -3.588 4.590 -1.603 1.00 98.38 192 VAL A CA 1
ATOM 1509 C C . VAL A 1 192 ? -2.076 4.710 -1.761 1.00 98.38 192 VAL A C 1
ATOM 1511 O O . VAL A 1 192 ? -1.515 5.771 -1.487 1.00 98.38 192 VAL A O 1
ATOM 1514 N N . LEU A 1 193 ? -1.400 3.640 -2.176 1.00 97.44 193 LEU A N 1
ATOM 1515 C CA . LEU A 1 193 ? 0.067 3.593 -2.197 1.00 97.44 193 LEU A CA 1
ATOM 1516 C C . LEU A 1 193 ? 0.674 4.235 -3.450 1.00 97.44 193 LEU A C 1
ATOM 1518 O O . LEU A 1 193 ? 1.817 4.694 -3.396 1.00 97.44 193 LEU A O 1
ATOM 1522 N N . LYS A 1 194 ? -0.067 4.288 -4.566 1.00 92.56 194 LYS A N 1
ATOM 1523 C CA . LYS A 1 194 ? 0.406 4.863 -5.837 1.00 92.56 194 LYS A CA 1
ATOM 1524 C C . LYS A 1 194 ? -0.714 5.464 -6.710 1.00 92.56 194 LYS A C 1
ATOM 1526 O O . LYS A 1 194 ? -1.883 5.150 -6.500 1.00 92.56 194 LYS A O 1
ATOM 1531 N N . PRO A 1 195 ? -0.391 6.362 -7.666 1.00 86.31 195 PRO A N 1
ATOM 1532 C CA . PRO A 1 195 ? -1.382 7.166 -8.396 1.00 86.31 195 PRO A CA 1
ATOM 1533 C C . PRO A 1 195 ? -2.476 6.404 -9.154 1.00 86.31 195 PRO A C 1
ATOM 1535 O O . PRO A 1 195 ? -3.607 6.865 -9.188 1.00 86.31 195 PRO A O 1
ATOM 1538 N N . ASP A 1 196 ? -2.162 5.264 -9.755 1.00 84.94 196 ASP A N 1
ATOM 1539 C CA . ASP A 1 196 ? -3.075 4.381 -10.505 1.00 84.94 196 ASP A CA 1
ATOM 1540 C C . ASP A 1 196 ? -3.799 3.356 -9.609 1.00 84.94 196 ASP A C 1
ATOM 1542 O O . ASP A 1 196 ? -4.484 2.454 -10.096 1.00 84.94 196 ASP A O 1
ATOM 1546 N N . HIS A 1 197 ? -3.651 3.473 -8.285 1.00 91.75 197 HIS A N 1
ATOM 1547 C CA . HIS A 1 197 ? -4.372 2.664 -7.301 1.00 91.75 197 HIS A CA 1
ATOM 1548 C C . HIS A 1 197 ? -5.560 3.411 -6.679 1.00 91.75 197 HIS A C 1
ATOM 1550 O O . HIS A 1 197 ? -6.238 2.851 -5.818 1.00 91.75 197 HIS A O 1
ATOM 1556 N N . VAL A 1 198 ? -5.855 4.642 -7.124 1.00 89.50 198 VAL A N 1
ATOM 1557 C CA . VAL A 1 198 ? -6.999 5.414 -6.613 1.00 89.50 198 VAL A CA 1
ATOM 1558 C C . VAL A 1 198 ? -8.324 4.702 -6.855 1.00 89.50 198 VAL A C 1
ATOM 1560 O O . VAL A 1 198 ? -9.084 4.582 -5.905 1.00 89.50 198 VAL A O 1
ATOM 1563 N N . ARG A 1 199 ? -8.565 4.144 -8.050 1.00 87.25 199 ARG A N 1
ATOM 1564 C CA . ARG A 1 199 ? -9.601 3.125 -8.318 1.00 87.25 199 ARG A CA 1
ATOM 1565 C C . ARG A 1 199 ? -10.923 3.397 -7.571 1.00 87.25 199 ARG A C 1
ATOM 1567 O O . ARG A 1 199 ? -11.564 4.425 -7.768 1.00 87.25 199 ARG A O 1
ATOM 1574 N N . ASP A 1 200 ? -11.315 2.497 -6.667 1.00 93.06 200 ASP A N 1
ATOM 1575 C CA . ASP A 1 200 ? -12.573 2.567 -5.922 1.00 93.06 200 ASP A CA 1
ATOM 1576 C C . ASP A 1 200 ? -12.476 3.383 -4.618 1.00 93.06 200 ASP A C 1
ATOM 1578 O O . ASP A 1 200 ? -13.386 3.322 -3.786 1.00 93.06 200 ASP A O 1
ATOM 1582 N N . VAL A 1 201 ? -11.422 4.185 -4.413 1.00 95.31 201 VAL A N 1
ATOM 1583 C CA . VAL A 1 201 ? -11.239 5.006 -3.199 1.00 95.31 201 VAL A CA 1
ATOM 1584 C C . VAL A 1 201 ? -12.473 5.852 -2.902 1.00 95.31 201 VAL A C 1
ATOM 1586 O O . VAL A 1 201 ? -12.935 5.886 -1.763 1.00 95.31 201 VAL A O 1
ATOM 1589 N N . ASP A 1 202 ? -13.078 6.449 -3.930 1.00 95.06 202 ASP A N 1
ATOM 1590 C CA . ASP A 1 202 ? -14.273 7.273 -3.781 1.00 95.06 202 ASP A CA 1
ATOM 1591 C C . ASP A 1 202 ? -15.489 6.471 -3.316 1.00 95.06 202 ASP A C 1
ATOM 1593 O O . ASP A 1 202 ? -16.327 6.968 -2.559 1.00 95.06 202 ASP A O 1
ATOM 1597 N N . PHE A 1 203 ? -15.611 5.220 -3.765 1.00 94.38 203 PHE A N 1
ATOM 1598 C CA . PHE A 1 203 ? -16.684 4.334 -3.336 1.00 94.38 203 PHE A CA 1
ATOM 1599 C C . PHE A 1 203 ? -16.549 4.012 -1.845 1.00 94.38 203 PHE A C 1
ATOM 1601 O O . PHE A 1 203 ? -17.503 4.211 -1.089 1.00 94.38 203 PHE A O 1
ATOM 1608 N N . PHE A 1 204 ? -15.364 3.585 -1.402 1.00 96.31 204 PHE A N 1
ATOM 1609 C CA . PHE A 1 204 ? -15.124 3.235 -0.001 1.00 96.31 204 PHE A CA 1
ATOM 1610 C C . PHE A 1 204 ? -15.198 4.454 0.926 1.00 96.31 204 PHE A C 1
ATOM 1612 O O . PHE A 1 204 ? -15.844 4.378 1.975 1.00 96.31 204 PHE A O 1
ATOM 1619 N N . ALA A 1 205 ? -14.609 5.586 0.527 1.00 97.19 205 ALA A N 1
ATOM 1620 C CA . ALA A 1 205 ? -14.623 6.817 1.311 1.00 97.19 205 ALA A CA 1
ATOM 1621 C C . ALA A 1 205 ? -16.056 7.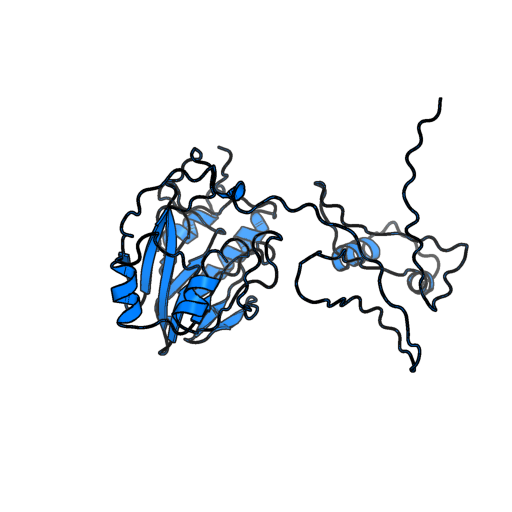296 1.562 1.00 97.19 205 ALA A C 1
ATOM 1623 O O . ALA A 1 205 ? -16.423 7.585 2.701 1.00 97.19 205 ALA A O 1
ATOM 1624 N N . ARG A 1 206 ? -16.906 7.293 0.525 1.00 96.44 206 ARG A N 1
ATOM 1625 C CA . ARG A 1 206 ? -18.330 7.635 0.662 1.00 96.44 206 ARG A CA 1
ATOM 1626 C C . ARG A 1 206 ? -19.111 6.607 1.467 1.00 96.44 206 ARG A C 1
ATOM 1628 O O . ARG A 1 206 ? -19.928 6.998 2.296 1.00 96.44 206 ARG A O 1
ATOM 1635 N N . ARG A 1 207 ? -18.887 5.312 1.225 1.00 94.69 207 ARG A N 1
ATOM 1636 C CA . ARG A 1 207 ? -19.634 4.231 1.884 1.00 94.69 207 ARG A CA 1
ATOM 1637 C C . ARG A 1 207 ? -19.450 4.248 3.398 1.00 94.69 207 ARG A C 1
ATOM 1639 O O . ARG A 1 207 ? -20.425 4.072 4.121 1.00 94.69 207 ARG A O 1
ATOM 1646 N N . TYR A 1 208 ? -18.221 4.458 3.864 1.00 96.25 208 TYR A N 1
ATOM 1647 C CA . TYR A 1 208 ? -17.895 4.437 5.292 1.00 96.25 208 TYR A CA 1
ATOM 1648 C C . TYR A 1 208 ? -17.772 5.834 5.912 1.00 96.25 208 TYR A C 1
ATOM 1650 O O . TYR A 1 208 ? -17.640 5.943 7.127 1.00 96.25 208 TYR A O 1
ATOM 1658 N N . ASN A 1 209 ? -17.864 6.898 5.105 1.00 97.00 209 ASN A N 1
ATOM 1659 C CA . ASN A 1 209 ? -17.647 8.283 5.524 1.00 97.00 209 ASN A CA 1
ATOM 1660 C C . ASN A 1 209 ? -16.296 8.459 6.245 1.00 97.00 209 ASN A C 1
ATOM 1662 O O . ASN A 1 209 ? -16.219 8.978 7.360 1.00 97.00 209 ASN A O 1
ATOM 1666 N N . ILE A 1 210 ? -15.236 7.981 5.594 1.00 97.88 210 ILE A N 1
ATOM 1667 C CA . ILE A 1 210 ? -13.869 7.960 6.121 1.00 97.88 210 ILE A CA 1
ATOM 1668 C C . ILE A 1 210 ? -12.925 8.770 5.241 1.00 97.88 210 ILE A C 1
ATOM 1670 O O . ILE A 1 210 ? -13.153 8.947 4.045 1.00 97.88 210 ILE A O 1
ATOM 1674 N N . ARG A 1 211 ? -11.840 9.245 5.851 1.00 97.88 211 ARG A N 1
ATOM 1675 C CA . ARG A 1 211 ? -10.758 9.936 5.145 1.00 97.88 211 ARG A CA 1
ATOM 1676 C C . ARG A 1 211 ? -9.863 8.964 4.378 1.00 97.88 211 ARG A C 1
ATOM 1678 O O . ARG A 1 211 ? -9.783 7.780 4.712 1.00 97.88 211 ARG A O 1
ATOM 1685 N N . ALA A 1 212 ? -9.138 9.499 3.405 1.00 98.44 212 ALA A N 1
ATOM 1686 C CA . ALA A 1 212 ? -8.158 8.764 2.625 1.00 98.44 212 ALA A CA 1
ATOM 1687 C C . ALA A 1 212 ? -6.791 9.456 2.674 1.00 98.44 212 ALA A C 1
ATOM 1689 O O . ALA A 1 212 ? -6.699 10.678 2.756 1.00 98.44 212 ALA A O 1
ATOM 1690 N N . PHE A 1 213 ? -5.737 8.656 2.605 1.00 98.56 213 PHE A N 1
ATOM 1691 C CA . PHE A 1 213 ? -4.347 9.067 2.477 1.00 98.56 213 PHE A CA 1
ATOM 1692 C C . PHE A 1 213 ? -3.808 8.561 1.142 1.00 98.56 213 PHE A C 1
ATOM 1694 O O . PHE A 1 213 ? -4.200 7.480 0.708 1.00 98.56 213 PHE A O 1
ATOM 1701 N N . GLY A 1 214 ? -2.895 9.283 0.497 1.00 96.12 214 GLY A N 1
ATOM 1702 C CA . GLY A 1 214 ? -2.251 8.759 -0.705 1.00 96.12 214 GLY A CA 1
ATOM 1703 C C . GLY A 1 214 ? -1.372 9.747 -1.465 1.00 96.12 214 GLY A C 1
ATOM 1704 O O . GLY A 1 214 ? -0.869 10.706 -0.874 1.00 96.12 214 GLY A O 1
ATOM 1705 N N . PRO A 1 215 ? -1.106 9.501 -2.757 1.00 88.25 215 PRO A N 1
ATOM 1706 C CA . PRO A 1 215 ? -0.139 10.279 -3.519 1.00 88.25 215 PRO A CA 1
ATOM 1707 C C . PRO A 1 215 ? -0.635 11.704 -3.783 1.00 88.25 215 PRO A C 1
ATOM 1709 O O . PRO A 1 215 ? -1.830 11.982 -3.831 1.00 88.25 215 PRO A O 1
ATOM 1712 N N . LYS A 1 216 ? 0.308 12.630 -3.995 1.00 82.06 216 LYS A N 1
ATOM 1713 C CA . LYS A 1 216 ? 0.001 14.041 -4.293 1.00 82.06 216 LYS A CA 1
ATOM 1714 C C . LYS A 1 216 ? -0.526 14.256 -5.712 1.00 82.06 216 LYS A C 1
ATOM 1716 O O . LYS A 1 216 ? -1.164 15.270 -5.988 1.00 82.06 216 LYS A O 1
ATOM 1721 N N . VAL A 1 217 ? -0.163 13.363 -6.628 1.00 78.50 217 VAL A N 1
ATOM 1722 C CA . VAL A 1 217 ? -0.425 13.489 -8.062 1.00 78.50 217 VAL A CA 1
ATOM 1723 C C . VAL A 1 217 ? -1.121 12.239 -8.572 1.00 78.50 217 VAL A C 1
ATOM 1725 O O . VAL A 1 217 ? -0.835 11.137 -8.114 1.00 78.50 217 VAL A O 1
ATOM 1728 N N . PHE A 1 218 ? -2.011 12.434 -9.540 1.00 79.81 218 PHE A N 1
ATOM 1729 C CA . PHE A 1 218 ? -2.850 11.392 -10.124 1.00 79.81 218 PHE A CA 1
ATOM 1730 C C . PHE A 1 218 ? -2.746 11.411 -11.645 1.00 79.81 218 PHE A C 1
ATOM 1732 O O . PHE A 1 218 ? -2.314 12.407 -12.244 1.00 79.81 218 PHE A O 1
ATOM 1739 N N . HIS A 1 219 ? -3.174 10.324 -12.282 1.00 74.50 219 HIS A N 1
ATOM 1740 C CA . HIS A 1 219 ? -3.360 10.324 -13.725 1.00 74.50 219 HIS A CA 1
ATOM 1741 C C . HIS A 1 219 ? -4.488 11.289 -14.093 1.00 74.50 219 HIS A C 1
ATOM 1743 O O . HIS A 1 219 ? -5.491 11.399 -13.397 1.00 74.50 219 HIS A O 1
ATOM 1749 N N . ARG A 1 220 ? -4.321 12.016 -15.203 1.00 70.94 220 ARG A N 1
ATOM 1750 C CA . ARG A 1 220 ? -5.258 13.073 -15.621 1.00 70.94 220 ARG A CA 1
ATOM 1751 C C . ARG A 1 220 ? -6.705 12.587 -15.709 1.00 70.94 220 ARG A C 1
ATOM 1753 O O . ARG A 1 220 ? -7.618 13.352 -15.404 1.00 70.94 220 ARG A O 1
ATOM 1760 N N . ASP A 1 221 ? -6.877 11.359 -16.175 1.00 74.56 221 ASP A N 1
ATOM 1761 C CA . ASP A 1 221 ? -8.179 10.764 -16.449 1.00 74.56 221 ASP A CA 1
ATOM 1762 C C . ASP A 1 221 ? -8.706 9.925 -15.270 1.00 74.56 221 ASP A C 1
ATOM 1764 O O . ASP A 1 221 ? -9.823 9.425 -15.350 1.00 74.56 221 ASP A O 1
ATOM 1768 N N . ASP A 1 222 ? -7.938 9.833 -14.177 1.00 73.38 222 ASP A N 1
ATOM 1769 C CA . ASP A 1 222 ? -8.241 9.045 -12.977 1.00 73.38 222 ASP A CA 1
ATOM 1770 C C . ASP A 1 222 ? -7.893 9.851 -11.711 1.00 73.38 222 ASP A C 1
ATOM 1772 O O . ASP A 1 222 ? -6.986 9.533 -10.945 1.00 73.38 222 ASP A O 1
ATOM 1776 N N . VAL A 1 223 ? -8.552 11.005 -11.556 1.00 83.50 223 VAL A N 1
ATOM 1777 C CA . VAL A 1 223 ? -8.410 11.876 -10.379 1.00 83.50 223 VAL A CA 1
ATOM 1778 C C . VAL A 1 223 ? -9.576 11.591 -9.427 1.00 83.50 223 VAL A C 1
ATOM 1780 O O . VAL A 1 223 ? -10.721 11.787 -9.850 1.00 83.50 223 VAL A O 1
ATOM 1783 N N . PRO A 1 224 ? -9.324 11.200 -8.164 1.00 86.50 224 PRO A N 1
ATOM 1784 C CA . PRO A 1 224 ? -10.394 10.911 -7.215 1.00 86.50 224 PRO A CA 1
ATOM 1785 C C . PRO A 1 224 ? -11.188 12.174 -6.856 1.00 86.50 224 PRO A C 1
ATOM 1787 O O . PRO A 1 224 ? -10.659 13.290 -6.828 1.00 86.50 224 PRO A O 1
ATOM 1790 N N . GLU A 1 225 ? -12.478 12.009 -6.569 1.00 88.25 225 GLU A N 1
ATOM 1791 C CA . GLU A 1 225 ? -13.317 13.076 -6.016 1.00 88.25 225 GLU A CA 1
ATOM 1792 C C . GLU A 1 225 ? -13.021 13.329 -4.536 1.00 88.25 225 GLU A C 1
ATOM 1794 O O . GLU A 1 225 ? -13.143 14.461 -4.061 1.00 88.25 225 GLU A O 1
ATOM 1799 N N . THR A 1 226 ? -12.661 12.269 -3.818 1.00 89.31 226 THR A N 1
ATOM 1800 C CA . THR A 1 226 ? -12.223 12.286 -2.426 1.00 89.31 226 THR A CA 1
ATOM 1801 C C . THR A 1 226 ? -10.866 12.967 -2.337 1.00 89.31 226 THR A C 1
ATOM 1803 O O . THR A 1 226 ? -9.947 12.658 -3.092 1.00 89.31 226 THR A O 1
ATOM 1806 N N . GLU A 1 227 ? -10.721 13.888 -1.389 1.00 90.81 227 GLU A N 1
ATOM 1807 C CA . GLU A 1 227 ? -9.420 14.472 -1.081 1.00 90.81 227 GLU A CA 1
ATOM 1808 C C . GLU A 1 227 ? -8.564 13.452 -0.322 1.00 90.81 227 GLU A C 1
ATOM 1810 O O . GLU A 1 227 ? -8.988 12.915 0.704 1.00 90.81 227 GLU A O 1
ATOM 1815 N N . LEU A 1 228 ? -7.366 13.179 -0.840 1.00 91.94 228 LEU A N 1
ATOM 1816 C CA . LEU A 1 228 ? -6.392 12.295 -0.208 1.00 91.94 228 LEU A CA 1
ATOM 1817 C C . LEU A 1 228 ? -5.349 13.141 0.530 1.00 91.94 228 LEU A C 1
ATOM 1819 O O . LEU A 1 228 ? -4.671 13.976 -0.072 1.00 91.94 228 LEU A O 1
ATOM 1823 N N . GLU A 1 229 ? -5.190 12.901 1.831 1.00 97.06 229 GLU A N 1
ATOM 1824 C CA . GLU A 1 229 ? -4.097 13.465 2.623 1.00 97.06 229 GLU A CA 1
ATOM 1825 C C . GLU A 1 229 ? -2.755 12.917 2.097 1.00 97.06 229 GLU A C 1
ATOM 1827 O O . GLU A 1 229 ? -2.542 11.704 2.039 1.00 97.06 229 GLU A O 1
ATOM 1832 N N . TYR A 1 230 ? -1.845 13.805 1.687 1.00 93.75 230 TYR A N 1
ATOM 1833 C CA . TYR A 1 230 ? -0.602 13.401 1.024 1.00 93.75 230 TYR A CA 1
ATOM 1834 C C . TYR A 1 230 ? 0.310 12.562 1.932 1.00 93.75 230 TYR A C 1
ATOM 1836 O O . TYR A 1 230 ? 0.708 13.017 3.007 1.00 93.75 230 TYR A O 1
ATOM 1844 N N . ILE A 1 231 ? 0.710 11.379 1.456 1.00 93.38 231 ILE A N 1
ATOM 1845 C CA . ILE A 1 231 ? 1.727 10.537 2.095 1.00 93.38 231 ILE A CA 1
ATOM 1846 C C . ILE A 1 231 ? 3.096 10.718 1.448 1.00 93.38 231 ILE A C 1
ATOM 1848 O O . ILE A 1 231 ? 3.234 10.761 0.231 1.00 93.38 231 ILE A O 1
ATOM 1852 N N . TYR A 1 232 ? 4.124 10.781 2.284 1.00 91.56 232 TYR A N 1
ATOM 1853 C CA . TYR A 1 232 ? 5.524 10.821 1.881 1.00 91.56 232 TYR A CA 1
ATOM 1854 C C . TYR A 1 232 ? 6.342 9.954 2.843 1.00 91.56 232 TYR A C 1
ATOM 1856 O O . TYR A 1 232 ? 5.936 9.808 3.997 1.00 91.56 232 TYR A O 1
ATOM 1864 N N . PRO A 1 233 ? 7.492 9.404 2.415 1.00 94.62 233 PRO A N 1
ATOM 1865 C CA . PRO A 1 233 ? 8.268 8.478 3.230 1.00 94.62 233 PRO A CA 1
ATOM 1866 C C . PRO A 1 233 ? 8.613 9.019 4.621 1.00 94.62 233 PRO A C 1
ATOM 1868 O O . PRO A 1 233 ? 9.029 10.168 4.777 1.00 94.62 233 PRO A O 1
ATOM 1871 N N . GLY A 1 234 ? 8.489 8.161 5.632 1.00 95.50 234 GLY A N 1
ATOM 1872 C CA . GLY A 1 234 ? 8.763 8.477 7.033 1.00 95.50 234 GLY A CA 1
ATOM 1873 C C . GLY A 1 234 ? 7.568 9.043 7.806 1.00 95.50 234 GLY A C 1
ATOM 1874 O O . GLY A 1 234 ? 7.671 9.236 9.018 1.00 95.50 234 GLY A O 1
ATOM 1875 N N . LEU A 1 235 ? 6.425 9.276 7.156 1.00 97.62 235 LEU A N 1
ATOM 1876 C CA . LEU A 1 235 ? 5.190 9.659 7.834 1.00 97.62 235 LEU A CA 1
ATOM 1877 C C . LEU A 1 235 ? 4.610 8.473 8.621 1.00 97.62 235 LEU A C 1
ATOM 1879 O O . LEU A 1 235 ? 4.517 7.359 8.097 1.00 97.62 235 LEU A O 1
ATOM 1883 N N . THR A 1 236 ? 4.189 8.736 9.862 1.00 98.50 236 THR A N 1
ATOM 1884 C CA . THR A 1 236 ? 3.415 7.795 10.686 1.00 98.50 236 THR A CA 1
ATOM 1885 C C . THR A 1 236 ? 1.924 8.080 10.523 1.00 98.50 236 THR A C 1
ATOM 1887 O O . THR A 1 236 ? 1.467 9.182 10.826 1.00 98.50 236 THR A O 1
ATOM 1890 N N . LEU A 1 237 ? 1.178 7.091 10.043 1.00 98.50 237 LEU A N 1
ATOM 1891 C CA . LEU A 1 237 ? -0.274 7.129 9.869 1.00 98.50 237 LEU A CA 1
ATOM 1892 C C . LEU A 1 237 ? -0.992 6.635 11.145 1.00 98.50 237 LEU A C 1
ATOM 1894 O O . LEU A 1 237 ? -0.346 6.060 12.033 1.00 98.50 237 LEU A O 1
ATOM 1898 N N . PRO A 1 238 ? -2.322 6.834 11.271 1.00 98.31 238 PRO A N 1
ATOM 1899 C CA . PRO A 1 238 ? -3.097 6.277 12.383 1.00 98.31 238 PRO A CA 1
ATOM 1900 C C . PRO A 1 238 ? -2.879 4.765 12.515 1.00 98.31 238 PRO A C 1
ATOM 1902 O O . PRO A 1 238 ? -2.661 4.083 11.520 1.00 98.31 238 PRO A O 1
ATOM 1905 N N . GLY A 1 239 ? -2.887 4.239 13.741 1.00 97.31 239 GLY A N 1
ATOM 1906 C CA . GLY A 1 239 ? -2.576 2.828 14.001 1.00 97.31 239 GLY A CA 1
ATOM 1907 C C . GLY A 1 239 ? -1.078 2.499 13.999 1.00 97.31 239 GLY A C 1
ATOM 1908 O O . GLY A 1 239 ? -0.707 1.349 14.217 1.00 97.31 239 GLY A O 1
ATOM 1909 N N . GLY A 1 240 ? -0.203 3.494 13.800 1.00 98.19 240 GLY A N 1
ATOM 1910 C CA . GLY A 1 240 ? 1.253 3.333 13.884 1.00 98.19 240 GLY A CA 1
ATOM 1911 C C . GLY A 1 240 ? 1.909 2.812 12.604 1.00 98.19 240 GLY A C 1
ATOM 1912 O O . GLY A 1 240 ? 3.075 2.420 12.640 1.00 98.19 240 GLY A O 1
ATOM 1913 N N . PHE A 1 241 ? 1.190 2.802 11.477 1.00 98.50 241 PHE A N 1
ATOM 1914 C CA . PHE A 1 241 ? 1.763 2.425 10.185 1.00 98.50 241 PHE A CA 1
ATOM 1915 C C . PHE A 1 241 ? 2.778 3.466 9.716 1.00 98.50 241 PHE A C 1
ATOM 1917 O O . PHE A 1 241 ? 2.577 4.664 9.915 1.00 98.50 241 PHE A O 1
ATOM 1924 N N . VAL A 1 242 ? 3.855 3.025 9.070 1.00 98.75 242 VAL A N 1
ATOM 1925 C CA . VAL A 1 242 ? 4.937 3.916 8.632 1.00 98.75 242 VAL A CA 1
ATOM 1926 C C . VAL A 1 242 ? 5.119 3.808 7.130 1.00 98.75 242 VAL A C 1
ATOM 1928 O O . VAL A 1 242 ? 5.336 2.732 6.588 1.00 98.75 242 VAL A O 1
ATOM 1931 N N . THR A 1 243 ? 5.044 4.940 6.453 1.00 98.62 243 THR A N 1
ATOM 1932 C CA . THR A 1 243 ? 5.270 5.040 5.007 1.00 98.62 243 THR A CA 1
ATOM 1933 C C . THR A 1 243 ? 6.761 4.935 4.680 1.00 98.62 243 THR A C 1
ATOM 1935 O O . THR A 1 243 ? 7.612 5.460 5.402 1.00 98.62 243 THR A O 1
ATOM 1938 N N . LEU A 1 244 ? 7.097 4.242 3.598 1.00 98.44 244 LEU A N 1
ATOM 1939 C CA . LEU A 1 244 ? 8.464 3.905 3.208 1.00 98.44 244 LEU A CA 1
ATOM 1940 C C . LEU A 1 244 ? 8.826 4.512 1.853 1.00 98.44 244 LEU A C 1
ATOM 1942 O O . LEU A 1 244 ? 7.965 4.942 1.092 1.00 98.44 244 LEU A O 1
ATOM 1946 N N . TYR A 1 245 ? 10.124 4.522 1.553 1.00 95.50 245 TYR A N 1
ATOM 1947 C CA . TYR A 1 245 ? 10.646 4.859 0.234 1.00 95.50 245 TYR A CA 1
ATOM 1948 C C . TYR A 1 245 ? 11.116 3.586 -0.470 1.00 95.50 245 TYR A C 1
ATOM 1950 O O . TYR A 1 245 ? 11.811 2.771 0.134 1.00 95.50 245 TYR A O 1
ATOM 1958 N N . ASP A 1 246 ? 10.753 3.424 -1.739 1.00 92.81 246 ASP A N 1
ATOM 1959 C CA . ASP A 1 246 ? 11.073 2.254 -2.566 1.00 92.81 246 ASP A CA 1
ATOM 1960 C C . ASP A 1 246 ? 12.213 2.503 -3.570 1.00 92.81 246 ASP A C 1
ATOM 1962 O O . ASP A 1 246 ? 12.648 1.589 -4.269 1.00 92.81 246 ASP A O 1
ATOM 1966 N N . GLY A 1 247 ? 12.704 3.743 -3.661 1.00 87.38 247 GLY A N 1
ATOM 1967 C CA . GLY A 1 247 ? 13.739 4.136 -4.613 1.00 87.38 247 GLY A CA 1
ATOM 1968 C C . GLY A 1 247 ? 13.222 4.478 -6.011 1.00 87.38 247 GLY A C 1
ATOM 1969 O O . GLY A 1 247 ? 14.040 4.767 -6.884 1.00 87.38 247 GLY A O 1
ATOM 1970 N N . ARG A 1 248 ? 11.900 4.483 -6.237 1.00 86.31 248 ARG A N 1
ATOM 1971 C CA . ARG A 1 248 ? 11.258 4.680 -7.549 1.00 86.31 248 ARG A CA 1
ATOM 1972 C C . ARG A 1 248 ? 10.686 6.093 -7.722 1.00 86.31 248 ARG A C 1
ATOM 1974 O O . ARG A 1 248 ? 9.644 6.273 -8.348 1.00 86.31 248 ARG A O 1
ATOM 1981 N N . ASN A 1 249 ? 11.376 7.098 -7.175 1.00 80.88 249 ASN A N 1
ATOM 1982 C CA . ASN A 1 249 ? 11.038 8.524 -7.293 1.00 80.88 249 ASN A CA 1
ATOM 1983 C C . ASN A 1 249 ? 9.611 8.882 -6.825 1.00 80.88 249 ASN A C 1
ATOM 1985 O O . ASN A 1 249 ? 8.906 9.643 -7.484 1.00 80.88 249 ASN A O 1
ATOM 1989 N N . LEU A 1 250 ? 9.175 8.300 -5.701 1.00 78.69 250 LEU A N 1
ATOM 1990 C CA . LEU A 1 250 ? 7.844 8.520 -5.111 1.00 78.69 250 LEU A CA 1
ATOM 1991 C C . LEU A 1 250 ? 6.678 8.149 -6.041 1.00 78.69 250 LEU A C 1
ATOM 1993 O O . LEU A 1 250 ? 5.555 8.609 -5.840 1.00 78.69 250 LEU A O 1
ATOM 1997 N N . ASN A 1 251 ? 6.927 7.304 -7.047 1.00 80.06 251 ASN A N 1
ATOM 1998 C CA . ASN A 1 251 ? 5.854 6.729 -7.851 1.00 80.06 251 ASN A CA 1
ATOM 1999 C C . ASN A 1 251 ? 4.957 5.807 -7.012 1.00 80.06 251 ASN A C 1
ATOM 2001 O O . ASN A 1 251 ? 3.785 5.636 -7.323 1.00 80.06 251 ASN A O 1
ATOM 2005 N N . GLU A 1 252 ? 5.510 5.237 -5.946 1.00 91.12 252 GLU A N 1
ATOM 2006 C CA . GLU A 1 252 ? 4.813 4.465 -4.930 1.00 91.12 252 GLU A CA 1
ATOM 2007 C C . GLU A 1 252 ? 5.379 4.818 -3.548 1.00 91.12 252 GLU A C 1
ATOM 2009 O O . GLU A 1 252 ? 6.528 5.248 -3.411 1.00 91.12 252 GLU A O 1
ATOM 2014 N N . THR A 1 253 ? 4.556 4.658 -2.513 1.00 96.81 253 THR A N 1
ATOM 2015 C CA . THR A 1 253 ? 4.951 4.779 -1.107 1.00 96.81 253 THR A CA 1
ATOM 2016 C C . THR A 1 253 ? 4.541 3.510 -0.351 1.00 96.81 253 THR A C 1
ATOM 2018 O O . THR A 1 253 ? 3.404 3.442 0.115 1.00 96.81 253 THR A O 1
ATOM 2021 N N . PRO A 1 254 ? 5.424 2.499 -0.208 1.00 98.31 254 PRO A N 1
ATOM 2022 C CA . PRO A 1 254 ? 5.091 1.264 0.501 1.00 98.31 254 PRO A CA 1
ATOM 2023 C C . PRO A 1 254 ? 4.764 1.515 1.974 1.00 98.31 254 PRO A C 1
ATOM 2025 O O . PRO A 1 254 ? 5.200 2.509 2.560 1.00 98.31 254 PRO A O 1
ATOM 2028 N N . LEU A 1 255 ? 4.044 0.588 2.605 1.00 98.75 255 LEU A N 1
ATOM 2029 C CA . LEU A 1 255 ? 3.579 0.750 3.982 1.00 98.75 255 LEU A CA 1
ATOM 2030 C C . LEU A 1 255 ? 4.131 -0.338 4.907 1.00 98.75 255 LEU A C 1
ATOM 2032 O O . LEU A 1 255 ? 3.899 -1.529 4.711 1.00 98.75 255 LEU A O 1
ATOM 2036 N N . TRP A 1 256 ? 4.848 0.076 5.949 1.00 98.81 256 TRP A N 1
ATOM 2037 C CA . TRP A 1 256 ? 5.290 -0.777 7.047 1.00 98.81 256 TRP A CA 1
ATOM 2038 C C . TRP A 1 256 ? 4.190 -0.917 8.100 1.00 98.81 256 TRP A C 1
ATOM 2040 O O . TRP A 1 256 ? 3.689 0.084 8.617 1.00 98.81 256 TRP A O 1
ATOM 2050 N N . LEU A 1 257 ? 3.866 -2.165 8.444 1.00 98.75 257 LEU A N 1
ATOM 2051 C CA . LEU A 1 257 ? 2.886 -2.567 9.449 1.00 98.75 257 LEU A CA 1
ATOM 2052 C C . LEU A 1 257 ? 3.627 -3.192 10.650 1.00 98.75 257 LEU A C 1
ATOM 2054 O O . LEU A 1 257 ? 3.940 -4.391 10.612 1.00 98.75 257 LEU A O 1
ATOM 2058 N N . PRO A 1 258 ? 3.966 -2.418 11.704 1.00 98.19 258 PRO A N 1
ATOM 2059 C CA . PRO A 1 258 ? 4.830 -2.905 12.779 1.00 98.19 258 PRO A CA 1
ATOM 2060 C C . PRO A 1 258 ? 4.233 -4.065 13.580 1.00 98.19 258 PRO A C 1
ATOM 2062 O O . PRO A 1 258 ? 4.939 -5.042 13.835 1.00 98.19 258 PRO A O 1
ATOM 2065 N N . GLU A 1 259 ? 2.948 -3.985 13.950 1.00 97.88 259 GLU A N 1
ATOM 2066 C CA . GLU A 1 259 ? 2.264 -5.020 14.742 1.00 97.88 259 GLU A CA 1
ATOM 2067 C C . GLU A 1 259 ? 2.207 -6.356 13.986 1.00 97.88 259 GLU A C 1
ATOM 2069 O O . GLU A 1 259 ? 2.498 -7.414 14.542 1.00 97.88 259 GLU A O 1
ATOM 2074 N N . GLN A 1 260 ? 1.928 -6.306 12.681 1.00 98.44 260 GLN A N 1
ATOM 2075 C CA . GLN A 1 260 ? 1.856 -7.479 11.807 1.00 98.44 260 GLN A CA 1
ATOM 2076 C C . GLN A 1 260 ? 3.227 -7.937 11.307 1.00 98.44 260 GLN A C 1
ATOM 2078 O O . GLN A 1 260 ? 3.328 -8.988 10.671 1.00 98.44 260 GLN A O 1
ATOM 2083 N N . ARG A 1 261 ? 4.281 -7.144 11.524 1.00 98.56 261 ARG A N 1
ATOM 2084 C CA . ARG A 1 261 ? 5.626 -7.357 10.975 1.00 98.56 261 ARG A CA 1
ATOM 2085 C C . ARG A 1 261 ? 5.599 -7.566 9.456 1.00 98.56 261 ARG A C 1
ATOM 2087 O O . ARG A 1 261 ? 6.234 -8.484 8.935 1.00 98.56 261 ARG A O 1
ATOM 2094 N N . THR A 1 262 ? 4.833 -6.742 8.744 1.00 98.88 262 THR A N 1
ATOM 2095 C CA . THR A 1 262 ? 4.578 -6.901 7.302 1.00 98.88 262 THR A CA 1
ATOM 2096 C C . THR A 1 262 ? 4.811 -5.596 6.542 1.00 98.88 262 THR A C 1
ATOM 2098 O O . THR A 1 262 ? 4.440 -4.538 7.036 1.00 98.88 262 THR A O 1
ATOM 2101 N N . ILE A 1 263 ? 5.419 -5.656 5.354 1.00 98.88 263 ILE A N 1
ATOM 2102 C CA . ILE A 1 263 ? 5.472 -4.518 4.419 1.00 98.88 263 ILE A CA 1
ATOM 2103 C C . ILE A 1 263 ? 4.480 -4.769 3.284 1.00 98.88 263 ILE A C 1
ATOM 2105 O O . ILE A 1 263 ? 4.469 -5.859 2.714 1.00 98.88 263 ILE A O 1
ATOM 2109 N N . VAL A 1 264 ? 3.668 -3.771 2.952 1.00 98.81 264 VAL A N 1
ATOM 2110 C CA . VAL A 1 264 ? 2.754 -3.798 1.805 1.00 98.81 264 VAL A CA 1
ATOM 2111 C C . VAL A 1 264 ? 3.341 -2.939 0.694 1.00 98.81 264 VAL A C 1
ATOM 2113 O O . VAL A 1 264 ? 3.628 -1.761 0.916 1.00 98.81 264 VAL A O 1
ATOM 2116 N N . PHE A 1 265 ? 3.525 -3.543 -0.473 1.00 98.38 265 PHE A N 1
ATOM 2117 C CA . PHE A 1 265 ? 3.889 -2.871 -1.713 1.00 98.38 265 PHE A CA 1
ATOM 2118 C C . PHE A 1 265 ? 2.707 -2.906 -2.675 1.00 98.38 265 PHE A C 1
ATOM 2120 O O . PHE A 1 265 ? 1.915 -3.852 -2.662 1.00 98.38 265 PHE A O 1
ATOM 2127 N N . ALA A 1 266 ? 2.648 -1.893 -3.526 1.00 95.06 266 ALA A N 1
ATOM 2128 C CA . ALA A 1 266 ? 1.848 -1.907 -4.730 1.00 95.06 266 ALA A CA 1
ATOM 2129 C C . ALA A 1 266 ? 2.615 -2.632 -5.853 1.00 95.06 266 ALA A C 1
ATOM 2131 O O . ALA A 1 266 ? 2.587 -3.863 -5.915 1.00 95.06 266 ALA A O 1
ATOM 2132 N N . ASP A 1 267 ? 3.370 -1.891 -6.669 1.00 91.75 267 ASP A N 1
ATOM 2133 C CA . ASP A 1 267 ? 3.963 -2.361 -7.928 1.00 91.75 267 ASP A CA 1
ATOM 2134 C C . ASP A 1 267 ? 5.496 -2.333 -7.925 1.00 91.75 267 ASP A C 1
ATOM 2136 O O . ASP A 1 267 ? 6.133 -2.686 -8.914 1.00 91.75 267 ASP A O 1
ATOM 2140 N N . ALA A 1 268 ? 6.145 -1.934 -6.830 1.00 93.75 268 ALA A N 1
ATOM 2141 C CA . ALA A 1 268 ? 7.596 -2.045 -6.709 1.00 93.75 268 ALA A CA 1
ATOM 2142 C C . ALA A 1 268 ? 8.069 -3.511 -6.776 1.00 93.75 268 ALA A C 1
ATOM 2144 O O . ALA A 1 268 ? 9.198 -3.787 -7.200 1.00 93.75 268 ALA A O 1
ATOM 2145 N N . LEU A 1 269 ? 7.199 -4.443 -6.379 1.00 95.31 269 LEU A N 1
ATOM 2146 C CA . LEU A 1 269 ? 7.403 -5.885 -6.408 1.00 95.31 269 LEU A CA 1
ATOM 2147 C C . LEU A 1 269 ? 6.186 -6.578 -7.027 1.00 95.31 269 LEU A C 1
ATOM 2149 O O . LEU A 1 269 ? 5.062 -6.102 -6.908 1.00 95.31 269 LEU A O 1
ATOM 2153 N N . THR A 1 270 ? 6.401 -7.742 -7.629 1.00 94.56 270 THR A N 1
ATOM 2154 C CA . THR A 1 270 ? 5.339 -8.554 -8.236 1.00 94.56 270 THR A CA 1
ATOM 2155 C C . THR A 1 270 ? 5.671 -10.037 -8.139 1.00 94.56 270 THR A C 1
ATOM 2157 O O . THR A 1 270 ? 6.832 -10.404 -7.947 1.00 94.56 270 THR A O 1
ATOM 2160 N N . ALA A 1 271 ? 4.662 -10.901 -8.238 1.00 94.44 271 ALA A N 1
ATOM 2161 C CA . ALA A 1 271 ? 4.852 -12.349 -8.195 1.00 94.44 271 ALA A CA 1
ATOM 2162 C C . ALA A 1 271 ? 3.917 -13.105 -9.156 1.00 94.44 271 ALA A C 1
ATOM 2164 O O . ALA A 1 271 ? 3.162 -13.981 -8.713 1.00 94.44 271 ALA A O 1
ATOM 2165 N N . PRO A 1 272 ? 3.951 -12.814 -10.472 1.00 87.88 272 PRO A N 1
ATOM 2166 C CA . PRO A 1 272 ? 2.991 -13.352 -11.442 1.00 87.88 272 PRO A CA 1
ATOM 2167 C C . PRO A 1 272 ? 3.024 -14.884 -11.522 1.00 87.88 272 PRO A C 1
ATOM 2169 O O . PRO A 1 272 ? 1.993 -15.523 -11.696 1.00 87.88 272 PRO A O 1
ATOM 2172 N N . GLN A 1 273 ? 4.202 -15.480 -11.322 1.00 88.31 273 GLN A N 1
ATOM 2173 C CA . GLN A 1 273 ? 4.425 -16.932 -11.342 1.00 88.31 273 GLN A CA 1
ATOM 2174 C C . GLN A 1 273 ? 4.720 -17.495 -9.940 1.00 88.31 273 GLN A C 1
ATOM 2176 O O . GLN A 1 273 ? 5.285 -18.577 -9.794 1.00 88.31 273 GLN A O 1
ATOM 2181 N N . GLY A 1 274 ? 4.382 -16.744 -8.889 1.00 92.12 274 GLY A N 1
ATOM 2182 C CA . GLY A 1 274 ? 4.600 -17.133 -7.496 1.00 92.12 274 GLY A CA 1
ATOM 2183 C C . GLY A 1 274 ? 6.008 -16.880 -6.947 1.00 92.12 274 GLY A C 1
ATOM 2184 O O . GLY A 1 274 ? 6.187 -16.939 -5.732 1.00 92.12 274 GLY A O 1
ATOM 2185 N N . GLU A 1 275 ? 6.998 -16.556 -7.786 1.00 95.75 275 GLU A N 1
ATOM 2186 C CA . GLU A 1 275 ? 8.297 -16.041 -7.332 1.00 95.75 275 GLU A CA 1
ATOM 2187 C C . GLU A 1 275 ? 8.239 -14.517 -7.205 1.00 95.75 275 GLU A C 1
ATOM 2189 O O . GLU A 1 275 ? 7.829 -13.830 -8.137 1.00 95.75 275 GLU A O 1
ATOM 2194 N N . LEU A 1 276 ? 8.640 -13.997 -6.043 1.00 97.69 276 LEU A N 1
ATOM 2195 C CA . LEU A 1 276 ? 8.727 -12.561 -5.805 1.00 97.69 276 LEU A CA 1
ATOM 2196 C C . LEU A 1 276 ? 9.888 -11.960 -6.603 1.00 97.69 276 LEU A C 1
ATOM 2198 O O . LEU A 1 276 ? 11.034 -12.392 -6.459 1.00 97.69 276 LEU A O 1
ATOM 2202 N N . LEU A 1 277 ? 9.590 -10.932 -7.389 1.00 96.25 277 LEU A N 1
ATOM 2203 C CA . LEU A 1 277 ? 10.533 -10.225 -8.246 1.00 96.25 277 LEU A CA 1
ATOM 2204 C C . LEU A 1 277 ? 10.387 -8.714 -8.051 1.00 96.25 277 LEU A C 1
ATOM 2206 O O . LEU A 1 277 ? 9.307 -8.212 -7.741 1.00 96.25 277 LEU A O 1
ATOM 2210 N N . VAL A 1 278 ? 11.482 -7.980 -8.255 1.00 95.00 278 VAL A N 1
ATOM 2211 C CA . VAL A 1 278 ? 11.430 -6.516 -8.370 1.00 95.00 278 VAL A CA 1
ATOM 2212 C C . VAL A 1 278 ? 10.845 -6.170 -9.731 1.00 95.00 278 VAL A C 1
ATOM 2214 O O . VAL A 1 278 ? 11.342 -6.659 -10.742 1.00 95.00 278 VAL A O 1
ATOM 2217 N N . TRP A 1 279 ? 9.818 -5.327 -9.780 1.00 90.62 279 TRP A N 1
ATOM 2218 C CA . TRP A 1 279 ? 9.257 -4.892 -11.059 1.00 90.62 279 TRP A CA 1
ATOM 2219 C C . TRP A 1 279 ? 10.260 -3.998 -11.789 1.00 90.62 279 TRP A C 1
ATOM 2221 O O . TRP A 1 279 ? 10.871 -3.122 -11.166 1.00 90.62 279 TRP A O 1
ATOM 2231 N N . SER A 1 280 ? 10.410 -4.175 -13.100 1.00 87.44 280 SER A N 1
ATOM 2232 C CA . SER A 1 280 ? 11.166 -3.273 -13.967 1.00 87.44 280 SER A CA 1
ATOM 2233 C C . SER A 1 280 ? 10.738 -1.812 -13.779 1.00 87.44 280 SER A C 1
ATOM 2235 O O . SER A 1 280 ? 9.634 -1.471 -13.333 1.00 87.44 280 SER A O 1
ATOM 2237 N N . THR A 1 281 ? 11.675 -0.907 -14.026 1.00 81.81 281 THR A N 1
ATOM 2238 C CA . THR A 1 281 ? 11.471 0.522 -13.817 1.00 81.81 281 THR A CA 1
ATOM 2239 C C . THR A 1 281 ? 12.442 1.313 -14.685 1.00 81.81 281 THR A C 1
ATOM 2241 O O . THR A 1 281 ? 13.550 0.836 -14.927 1.00 81.81 281 THR A O 1
ATOM 2244 N N . PRO A 1 282 ? 12.070 2.516 -15.161 1.00 78.88 282 PRO A N 1
ATOM 2245 C CA . PRO A 1 282 ? 12.991 3.357 -15.926 1.00 78.88 282 PRO A CA 1
ATOM 2246 C C . PRO A 1 282 ? 14.154 3.901 -15.078 1.00 78.88 282 PRO A C 1
ATOM 2248 O O . PRO A 1 282 ? 15.101 4.469 -15.620 1.00 78.88 282 PRO A O 1
ATOM 2251 N N . TRP A 1 283 ? 14.093 3.759 -13.751 1.00 79.88 283 TRP A N 1
ATOM 2252 C CA . TRP A 1 283 ? 15.138 4.216 -12.839 1.00 79.88 283 TRP A CA 1
ATOM 2253 C C . TRP A 1 283 ? 16.321 3.239 -12.792 1.00 79.88 283 TRP A C 1
ATOM 2255 O O . TRP A 1 283 ? 16.129 2.034 -12.955 1.00 79.88 283 TRP A O 1
ATOM 2265 N N . PRO A 1 284 ? 17.549 3.711 -12.493 1.00 80.88 284 PRO A N 1
ATOM 2266 C CA . PRO A 1 284 ? 18.701 2.827 -12.356 1.00 80.88 284 PRO A CA 1
ATOM 2267 C C . PRO A 1 284 ? 18.441 1.699 -11.345 1.00 80.88 284 PRO A C 1
ATOM 2269 O O . PRO A 1 284 ? 18.261 1.951 -10.151 1.00 80.88 284 PRO A O 1
ATOM 2272 N N . GLN A 1 285 ? 18.462 0.450 -11.819 1.00 81.31 285 GLN A N 1
ATOM 2273 C CA . GLN A 1 285 ? 18.119 -0.736 -11.024 1.00 81.31 285 GLN A CA 1
ATOM 2274 C C . GLN A 1 285 ? 18.940 -0.838 -9.730 1.00 81.31 285 GLN A C 1
ATOM 2276 O O . GLN A 1 285 ? 18.424 -1.234 -8.686 1.00 81.31 285 GLN A O 1
ATOM 2281 N N . GLU A 1 286 ? 20.220 -0.462 -9.775 1.00 82.88 286 GLU A N 1
ATOM 2282 C CA . GLU A 1 286 ? 21.105 -0.478 -8.605 1.00 82.88 286 GLU A CA 1
ATOM 2283 C C . GLU A 1 286 ? 20.661 0.506 -7.518 1.00 82.88 286 GLU A C 1
ATOM 2285 O O . GLU A 1 286 ? 20.720 0.171 -6.335 1.00 82.88 286 GLU A O 1
ATOM 2290 N N . ARG A 1 287 ? 20.146 1.684 -7.903 1.00 87.00 287 ARG A N 1
ATOM 2291 C CA . ARG A 1 287 ? 19.595 2.671 -6.964 1.00 87.00 287 ARG A CA 1
ATOM 2292 C C . ARG A 1 287 ? 18.360 2.105 -6.267 1.00 87.00 287 ARG A C 1
ATOM 2294 O O . ARG A 1 287 ? 18.292 2.138 -5.042 1.00 87.00 287 ARG A O 1
ATOM 2301 N N . VAL A 1 288 ? 17.424 1.548 -7.037 1.00 89.44 288 VAL A N 1
ATOM 2302 C CA . VAL A 1 288 ? 16.185 0.952 -6.508 1.00 89.44 288 VAL A CA 1
ATOM 2303 C C . VAL A 1 288 ? 16.509 -0.202 -5.564 1.00 89.44 288 VAL A C 1
ATOM 2305 O O . VAL A 1 288 ? 16.072 -0.211 -4.418 1.00 89.44 288 VAL A O 1
ATOM 2308 N N . ARG A 1 289 ? 17.373 -1.133 -5.986 1.00 92.31 289 ARG A N 1
ATOM 2309 C CA . ARG A 1 289 ? 17.816 -2.249 -5.139 1.00 92.31 289 ARG A CA 1
ATOM 2310 C C . ARG A 1 289 ? 18.524 -1.784 -3.873 1.00 92.31 289 ARG A C 1
ATOM 2312 O O . ARG A 1 289 ? 18.321 -2.393 -2.831 1.00 92.31 289 ARG A O 1
ATOM 2319 N N . SER A 1 290 ? 19.345 -0.736 -3.940 1.00 92.75 290 SER A N 1
ATOM 2320 C CA . SER A 1 290 ? 20.004 -0.176 -2.755 1.00 92.75 290 SER A CA 1
ATOM 2321 C C . SER A 1 290 ? 18.978 0.286 -1.715 1.00 92.75 290 SER A C 1
ATOM 2323 O O . SER A 1 290 ? 19.056 -0.109 -0.553 1.00 92.75 290 SER A O 1
ATOM 2325 N N . VAL A 1 291 ? 17.952 1.026 -2.148 1.00 94.12 291 VAL A N 1
ATOM 2326 C CA . VAL A 1 291 ? 16.873 1.488 -1.260 1.00 94.12 291 VAL A CA 1
ATOM 2327 C C . VAL A 1 291 ? 16.042 0.318 -0.726 1.00 94.12 291 VAL A C 1
ATOM 2329 O O . VAL A 1 291 ? 15.776 0.248 0.471 1.00 94.12 291 VAL A O 1
ATOM 2332 N N . LEU A 1 292 ? 15.688 -0.656 -1.567 1.00 96.69 292 LEU A N 1
ATOM 2333 C CA . LEU A 1 292 ? 14.964 -1.845 -1.109 1.00 96.69 292 LEU A CA 1
ATOM 2334 C C . LEU A 1 292 ? 15.788 -2.682 -0.112 1.00 96.69 292 LEU A C 1
ATOM 2336 O O . LEU A 1 292 ? 15.231 -3.210 0.850 1.00 96.69 292 LEU A O 1
ATOM 2340 N N . ARG A 1 293 ? 17.117 -2.765 -0.276 1.00 97.56 293 ARG A N 1
ATOM 2341 C CA . ARG A 1 293 ? 18.011 -3.408 0.705 1.00 97.56 293 ARG A CA 1
ATOM 2342 C C . ARG A 1 293 ? 17.984 -2.693 2.051 1.00 97.56 293 ARG A C 1
ATOM 2344 O O . ARG A 1 293 ? 18.040 -3.365 3.078 1.00 97.56 293 ARG A O 1
ATOM 2351 N N . ASP A 1 294 ? 17.849 -1.369 2.083 1.00 97.50 294 ASP A N 1
ATOM 2352 C CA . ASP A 1 294 ? 17.741 -0.631 3.345 1.00 97.50 294 ASP A CA 1
ATOM 2353 C C . ASP A 1 294 ? 16.496 -1.021 4.155 1.00 97.50 294 ASP A C 1
ATOM 2355 O O . ASP A 1 294 ? 16.544 -0.999 5.389 1.00 97.50 294 ASP A O 1
ATOM 2359 N N . LEU A 1 295 ? 15.421 -1.476 3.500 1.00 98.00 295 LEU A N 1
ATOM 2360 C CA . LEU A 1 295 ? 14.222 -1.977 4.181 1.00 98.00 295 LEU A CA 1
ATOM 2361 C C . LEU A 1 295 ? 14.494 -3.247 5.002 1.00 98.00 295 LEU A C 1
ATOM 2363 O O . LEU A 1 295 ? 13.772 -3.519 5.960 1.00 98.00 295 LEU A O 1
ATOM 2367 N N . LEU A 1 296 ? 15.579 -3.985 4.726 1.00 98.31 296 LEU A N 1
ATOM 2368 C CA . LEU A 1 296 ? 16.019 -5.123 5.546 1.00 98.31 296 LEU A CA 1
ATOM 2369 C C . LEU A 1 296 ? 16.404 -4.715 6.976 1.00 98.31 296 LEU A C 1
ATOM 2371 O O . LEU A 1 296 ? 16.469 -5.574 7.854 1.00 98.31 296 LEU A O 1
ATOM 2375 N N . LYS A 1 297 ? 16.616 -3.426 7.257 1.00 97.69 297 LYS A N 1
ATOM 2376 C CA . LYS A 1 297 ? 16.813 -2.933 8.630 1.00 97.69 297 LYS A CA 1
ATOM 2377 C C . LYS A 1 297 ? 15.536 -3.051 9.473 1.00 97.69 297 LYS A C 1
ATOM 2379 O O . LYS A 1 297 ? 15.622 -3.112 10.697 1.00 97.69 297 LYS A O 1
ATOM 2384 N N . LEU A 1 298 ? 14.362 -3.107 8.838 1.00 98.44 298 LEU A N 1
ATOM 2385 C CA . LEU A 1 298 ? 13.087 -3.323 9.518 1.00 98.44 298 LEU A CA 1
ATOM 2386 C C . LEU A 1 298 ? 12.928 -4.801 9.901 1.00 98.44 298 LEU A C 1
ATOM 2388 O O . LEU A 1 298 ? 13.316 -5.687 9.133 1.00 98.44 298 LEU A O 1
ATOM 2392 N N . PRO A 1 299 ? 12.306 -5.110 11.050 1.00 98.19 299 PRO A N 1
ATOM 2393 C CA . PRO A 1 299 ? 12.126 -6.479 11.511 1.00 98.19 299 PRO A CA 1
ATOM 2394 C C . PRO A 1 299 ? 10.874 -7.127 10.889 1.00 98.19 299 PRO A C 1
ATOM 2396 O O . PRO A 1 299 ? 10.068 -7.720 11.599 1.00 98.19 299 PRO A O 1
ATOM 2399 N N . PHE A 1 300 ? 10.674 -6.988 9.577 1.00 98.69 300 PHE A N 1
ATOM 2400 C CA . PHE A 1 300 ? 9.542 -7.602 8.885 1.00 98.69 300 PHE A CA 1
ATOM 2401 C C . PHE A 1 300 ? 9.744 -9.103 8.677 1.00 98.69 300 PHE A C 1
ATOM 2403 O O . PHE A 1 300 ? 10.863 -9.583 8.493 1.00 98.69 300 PHE A O 1
ATOM 2410 N N . GLU A 1 301 ? 8.641 -9.837 8.687 1.00 98.62 301 GLU A N 1
ATOM 2411 C CA . GLU A 1 301 ? 8.567 -11.271 8.414 1.00 98.62 301 GLU A CA 1
ATOM 2412 C C . GLU A 1 301 ? 7.943 -11.551 7.049 1.00 98.62 301 GLU A C 1
ATOM 2414 O O . GLU A 1 301 ? 8.275 -12.558 6.415 1.00 98.62 301 GLU A O 1
ATOM 2419 N N . ARG A 1 302 ? 7.045 -10.661 6.603 1.00 98.50 302 ARG A N 1
ATOM 2420 C CA . ARG A 1 302 ? 6.240 -10.842 5.396 1.00 98.50 302 ARG A CA 1
ATOM 2421 C C . ARG A 1 302 ? 6.230 -9.604 4.510 1.00 98.50 302 ARG A C 1
ATOM 2423 O O . ARG A 1 302 ? 6.392 -8.479 4.981 1.00 98.50 302 ARG A O 1
ATOM 2430 N N . VAL A 1 303 ? 5.998 -9.853 3.232 1.00 98.62 303 VAL A N 1
ATOM 2431 C CA . VAL A 1 303 ? 5.757 -8.858 2.192 1.00 98.62 303 VAL A CA 1
ATOM 2432 C C . VAL A 1 303 ? 4.434 -9.189 1.512 1.00 98.62 303 VAL A C 1
ATOM 2434 O O . VAL A 1 303 ? 4.167 -10.363 1.251 1.00 98.62 303 VAL A O 1
ATOM 2437 N N . ILE A 1 304 ? 3.618 -8.168 1.255 1.00 98.75 304 ILE A N 1
ATOM 2438 C CA . ILE A 1 304 ? 2.401 -8.255 0.445 1.00 98.75 304 ILE A CA 1
ATOM 2439 C C . ILE A 1 304 ? 2.618 -7.473 -0.851 1.00 98.75 304 ILE A C 1
ATOM 2441 O O . ILE A 1 304 ? 3.172 -6.376 -0.800 1.00 98.75 304 ILE A O 1
ATOM 2445 N N . VAL A 1 305 ? 2.185 -8.037 -1.979 1.00 97.38 305 VAL A N 1
ATOM 2446 C CA . VAL A 1 305 ? 2.215 -7.398 -3.307 1.00 97.38 305 VAL A CA 1
ATOM 2447 C C . VAL A 1 305 ? 0.832 -7.384 -3.953 1.00 97.38 305 VAL A C 1
ATOM 2449 O O . VAL A 1 305 ? 0.012 -8.264 -3.679 1.00 97.38 305 VAL A O 1
ATOM 2452 N N . SER A 1 306 ? 0.586 -6.412 -4.835 1.00 93.25 306 SER A N 1
ATOM 2453 C CA . SER A 1 306 ? -0.709 -6.252 -5.510 1.00 93.25 306 SER A CA 1
ATOM 2454 C C . SER A 1 306 ? -0.978 -7.284 -6.609 1.00 93.25 306 SER A C 1
ATOM 2456 O O . SER A 1 306 ? -2.141 -7.591 -6.874 1.00 93.25 306 SER A O 1
ATOM 2458 N N . HIS A 1 307 ? 0.073 -7.830 -7.230 1.00 90.94 307 HIS A N 1
ATOM 2459 C CA . HIS A 1 307 ? -0.028 -8.650 -8.438 1.00 90.94 307 HIS A CA 1
ATOM 2460 C C . HIS A 1 307 ? 0.587 -10.048 -8.267 1.00 90.94 307 HIS A C 1
ATOM 2462 O O . HIS A 1 307 ? 1.758 -10.198 -7.908 1.00 90.94 307 HIS A O 1
ATOM 2468 N N . GLY A 1 308 ? -0.203 -11.078 -8.597 1.00 90.50 308 GLY A N 1
ATOM 2469 C CA . GLY A 1 308 ? 0.210 -12.481 -8.543 1.00 90.50 308 GLY A CA 1
ATOM 2470 C C . GLY A 1 308 ? 0.025 -13.097 -7.154 1.00 90.50 308 GLY A C 1
ATOM 2471 O O . GLY A 1 308 ? -0.938 -12.776 -6.458 1.00 90.50 308 GLY A O 1
ATOM 2472 N N . GLN A 1 309 ? 0.928 -13.993 -6.739 1.00 94.12 309 GLN A N 1
ATOM 2473 C CA . GLN A 1 309 ? 0.873 -14.577 -5.393 1.00 94.12 309 GLN A CA 1
ATOM 2474 C C . GLN A 1 309 ? 1.092 -13.465 -4.349 1.00 94.12 309 GLN A C 1
ATOM 2476 O O . GLN A 1 309 ? 2.164 -12.865 -4.347 1.00 94.12 309 GLN A O 1
ATOM 2481 N N . PRO A 1 310 ? 0.140 -13.188 -3.440 1.00 95.88 310 PRO A N 1
ATOM 2482 C CA . PRO A 1 310 ? 0.180 -11.962 -2.644 1.00 95.88 310 PRO A CA 1
ATOM 2483 C C . PRO A 1 310 ? 1.221 -11.968 -1.528 1.00 95.88 310 PRO A C 1
ATOM 2485 O O . PRO A 1 310 ? 1.851 -10.949 -1.280 1.00 95.88 310 PRO A O 1
ATOM 2488 N N . VAL A 1 311 ? 1.380 -13.087 -0.813 1.00 98.06 311 VAL A N 1
ATOM 2489 C CA . VAL A 1 311 ? 2.113 -13.127 0.463 1.00 98.06 311 VAL A CA 1
ATOM 2490 C C . VAL A 1 311 ? 3.449 -13.836 0.305 1.00 98.06 311 VAL A C 1
ATOM 2492 O O . VAL A 1 311 ? 3.502 -15.005 -0.077 1.00 98.06 311 VAL A O 1
ATOM 2495 N N . HIS A 1 312 ? 4.519 -13.150 0.700 1.00 98.69 312 HIS A N 1
ATOM 2496 C CA . HIS A 1 312 ? 5.895 -13.629 0.602 1.00 98.69 312 HIS A CA 1
ATOM 2497 C C . HIS A 1 312 ? 6.647 -13.481 1.913 1.00 98.69 312 HIS A C 1
ATOM 2499 O O . HIS A 1 312 ? 6.338 -12.634 2.745 1.00 98.69 312 HIS A O 1
ATOM 2505 N N . THR A 1 313 ? 7.671 -14.309 2.100 1.00 98.69 313 THR A N 1
ATOM 2506 C CA . THR A 1 313 ? 8.540 -14.234 3.281 1.00 98.69 313 THR A CA 1
ATOM 2507 C C . THR A 1 313 ? 9.625 -13.179 3.104 1.00 98.69 313 THR A C 1
ATOM 2509 O O . THR A 1 313 ? 10.033 -12.869 1.984 1.00 98.69 313 THR A O 1
ATOM 2512 N N . ARG A 1 314 ? 10.205 -12.718 4.214 1.00 98.56 314 ARG A N 1
ATOM 2513 C CA . ARG A 1 314 ? 11.441 -11.923 4.193 1.00 98.56 314 ARG A CA 1
ATOM 2514 C C . ARG A 1 314 ? 12.552 -12.556 3.346 1.00 98.56 314 ARG A C 1
ATOM 2516 O O . ARG A 1 314 ? 13.221 -11.857 2.597 1.00 98.56 314 ARG A O 1
ATOM 2523 N N . LYS A 1 315 ? 12.722 -13.879 3.418 1.00 98.62 315 LYS A N 1
ATOM 2524 C CA . LYS A 1 315 ? 13.732 -14.597 2.626 1.00 98.62 315 LYS A CA 1
ATOM 2525 C C . LYS A 1 315 ? 13.455 -14.511 1.120 1.00 98.62 315 LYS A C 1
ATOM 2527 O O . LYS A 1 315 ? 14.392 -14.423 0.333 1.00 98.62 315 LYS A O 1
ATOM 2532 N N . ALA A 1 316 ? 12.184 -14.548 0.715 1.00 98.62 316 ALA A N 1
ATOM 2533 C CA . ALA A 1 316 ? 11.802 -14.347 -0.681 1.00 98.62 316 ALA A CA 1
ATOM 2534 C C . ALA A 1 316 ? 12.111 -12.914 -1.135 1.00 98.62 316 ALA A C 1
ATOM 2536 O O . ALA A 1 316 ? 12.651 -12.734 -2.219 1.00 98.62 316 ALA A O 1
ATOM 2537 N N . PHE A 1 317 ? 11.865 -11.917 -0.278 1.00 98.62 317 PHE A N 1
ATOM 2538 C CA . PHE A 1 317 ? 12.254 -10.531 -0.545 1.00 98.62 317 PHE A CA 1
ATOM 2539 C C . PHE A 1 317 ? 13.771 -10.383 -0.704 1.00 98.62 317 PHE A C 1
ATOM 2541 O O . PHE A 1 317 ? 14.214 -9.845 -1.707 1.00 98.62 317 PHE A O 1
ATOM 2548 N N . GLU A 1 318 ? 14.576 -10.926 0.215 1.00 98.44 318 GLU A N 1
ATOM 2549 C CA . GLU A 1 318 ? 16.045 -10.913 0.109 1.00 98.44 318 GLU A CA 1
ATOM 2550 C C . GLU A 1 318 ? 16.531 -11.544 -1.206 1.00 98.44 318 GLU A C 1
ATOM 2552 O O . GLU A 1 318 ? 17.408 -10.993 -1.868 1.00 98.44 318 GLU A O 1
ATOM 2557 N N . ARG A 1 319 ? 15.922 -12.661 -1.625 1.00 98.12 319 ARG A N 1
ATOM 2558 C CA . ARG A 1 319 ? 16.216 -13.310 -2.911 1.00 98.12 319 ARG A CA 1
ATOM 2559 C C . ARG A 1 319 ? 15.826 -12.435 -4.106 1.00 98.12 319 ARG A C 1
ATOM 2561 O O . ARG A 1 319 ? 16.606 -12.347 -5.049 1.00 98.12 319 ARG A O 1
ATOM 2568 N N . ALA A 1 320 ? 14.667 -11.778 -4.066 1.00 97.69 320 ALA A N 1
ATOM 2569 C CA . ALA A 1 320 ? 14.179 -10.917 -5.145 1.00 97.69 320 ALA A CA 1
ATOM 2570 C C . ALA A 1 320 ? 15.155 -9.774 -5.479 1.00 97.69 320 ALA A C 1
ATOM 2572 O O . ALA A 1 320 ? 15.263 -9.371 -6.634 1.00 97.69 320 ALA A O 1
ATOM 2573 N N . LEU A 1 321 ? 15.914 -9.283 -4.490 1.00 96.62 321 LEU A N 1
ATOM 2574 C CA . LEU A 1 321 ? 16.912 -8.223 -4.690 1.00 96.62 321 LEU A CA 1
ATOM 2575 C C . LEU A 1 321 ? 18.110 -8.664 -5.543 1.00 96.62 321 LEU A C 1
ATOM 2577 O O . LEU A 1 321 ? 18.797 -7.811 -6.105 1.00 96.62 321 LEU A O 1
ATOM 2581 N N . GLU A 1 322 ? 18.335 -9.972 -5.673 1.00 95.94 322 GLU A N 1
ATOM 2582 C CA . GLU A 1 322 ? 19.443 -10.560 -6.433 1.00 95.94 322 GLU A CA 1
ATOM 2583 C C . GLU A 1 322 ? 19.000 -11.135 -7.792 1.00 95.94 322 GLU A C 1
ATOM 2585 O O . GLU A 1 322 ? 19.833 -11.373 -8.667 1.00 95.94 322 GLU A O 1
ATOM 2590 N N . LEU A 1 323 ? 17.694 -11.328 -8.001 1.00 94.75 323 LEU A N 1
ATOM 2591 C CA . LEU A 1 323 ? 17.132 -11.814 -9.264 1.00 94.75 323 LEU A CA 1
ATOM 2592 C C . LEU A 1 323 ? 16.977 -10.680 -10.288 1.00 94.75 323 LEU A C 1
ATOM 2594 O O . LEU A 1 323 ? 16.766 -9.530 -9.886 1.00 94.75 323 LEU A O 1
ATOM 2598 N N . PRO A 1 324 ? 17.059 -10.963 -11.605 1.00 92.81 324 PRO A N 1
ATOM 2599 C CA . PRO A 1 324 ? 16.678 -10.003 -12.640 1.00 92.81 324 PRO A CA 1
ATOM 2600 C C . PRO A 1 324 ? 15.279 -9.421 -12.376 1.00 92.81 324 PRO A C 1
ATOM 2602 O O . PRO A 1 324 ? 14.419 -10.144 -11.867 1.00 92.81 324 PRO A O 1
ATOM 2605 N N . PRO A 1 325 ? 15.048 -8.128 -12.671 1.00 91.31 325 PRO A N 1
ATOM 2606 C CA . PRO A 1 325 ? 13.717 -7.560 -12.537 1.00 91.31 325 PRO A CA 1
ATOM 2607 C C . PRO A 1 325 ? 12.736 -8.251 -13.485 1.00 91.31 325 PRO A C 1
ATOM 2609 O O . PRO A 1 325 ? 13.122 -8.716 -14.555 1.00 91.31 325 PRO A O 1
ATOM 2612 N N . TRP A 1 326 ? 11.471 -8.287 -13.087 1.00 88.19 326 TRP A N 1
ATOM 2613 C CA . TRP A 1 326 ? 10.388 -8.731 -13.951 1.00 88.19 326 TRP A CA 1
ATOM 2614 C C . TRP A 1 326 ? 10.023 -7.624 -14.937 1.00 88.19 326 TRP A C 1
ATOM 2616 O O . TRP A 1 326 ? 9.812 -6.490 -14.505 1.00 88.19 326 TRP A O 1
ATOM 2626 N N . ASP A 1 327 ? 9.922 -7.947 -16.224 1.00 81.38 327 ASP A N 1
ATOM 2627 C CA . ASP A 1 327 ? 9.438 -7.035 -17.257 1.00 81.38 327 ASP A CA 1
ATOM 2628 C C . ASP A 1 327 ? 8.169 -7.604 -17.898 1.00 81.38 327 ASP A C 1
ATOM 2630 O O . ASP A 1 327 ? 8.064 -8.810 -18.115 1.00 81.38 327 ASP A O 1
ATOM 2634 N N . SER A 1 328 ? 7.195 -6.746 -18.200 1.00 63.25 328 SER A N 1
ATOM 2635 C CA . SER A 1 328 ? 5.915 -7.163 -18.796 1.00 63.25 328 SER A CA 1
ATOM 2636 C C . SER A 1 328 ? 6.028 -7.502 -20.288 1.00 63.25 328 SER A C 1
ATOM 2638 O O . SER A 1 328 ? 5.042 -7.860 -20.917 1.00 63.25 328 SER A O 1
ATOM 2640 N N . HIS A 1 329 ? 7.212 -7.341 -20.881 1.00 49.09 329 HIS A N 1
ATOM 2641 C CA . HIS A 1 329 ? 7.450 -7.479 -22.321 1.00 49.09 329 HIS A CA 1
ATOM 2642 C C . HIS A 1 329 ? 8.137 -8.788 -22.743 1.00 49.09 329 HIS A C 1
ATOM 2644 O O . HIS A 1 329 ? 8.480 -8.912 -23.921 1.00 49.09 329 HIS A O 1
ATOM 2650 N N . ASP A 1 330 ? 8.311 -9.742 -21.824 1.00 36.59 330 ASP A N 1
ATOM 2651 C CA . ASP A 1 330 ? 8.855 -11.079 -22.119 1.00 36.59 330 ASP A CA 1
ATOM 2652 C C . ASP A 1 330 ? 7.776 -12.130 -22.430 1.00 36.59 330 ASP A C 1
ATOM 2654 O O . ASP A 1 330 ? 6.788 -12.243 -21.662 1.00 36.59 330 ASP A O 1
#

pLDDT: mean 70.32, std 28.41, range [22.31, 98.88]

Sequence (330 aa):
MQSKATLGECAYRAAGLRVSKNAAVKIAQTFRSGTNDIDALDYLEMYLHDENQQHHDLHELNAVYVVENFRPAVTNKNWRIDGAVAGSLPQDYRGLRPAATTTERITESERRKSLHVVEPTEPELIDVAPGLWLWQVQYREWPHGEGWDGKVVSTCVESGGEIALIDPLAPGNEASVLWDRLSARPPTFIVVLKPDHVRDVDFFARRYNIRAFGPKVFHRDDVPETELEYIYPGLTLPGGFVTLYDGRNLNETPLWLPEQRTIVFADALTAPQGELLVWSTPWPQERVRSVLRDLLKLPFERVIVSHGQPVHTRKAFERALELPPWDSHD